Protein AF-A0A7V6UF02-F1 (afdb_monomer_lite)

Foldseek 3Di:
DVCVVAVVVLVVCCVVPNLLLQLAKDFDADWDWDQDPVRDTDTDGDPVGTPDMARPQFGLVLLCVPPPVVLVVVLVVLVVVLVVLVVVLQVLLVVQCDPNRLCVQQADPVSRDGDPVSLVVVLVVLLVQFDDPQLVLLVVLLVCVVVVVVVVNVVSCVVPVVCVVFPQADPVRDGDNVSSVVSNVVNSVVTDRPPVCNVSNVSSVVSVVSVVVSVVSVVVSVVSVVVSVVVSSVVSVVDDSVNSCCSNPVVPPVVVVVVVVVVVVVVVVVVVVVVVVVVCVVVVDDPVNVVVVVVVVVVVVVVVVVVVVDDD

Sequence (312 aa):
NYWNAKLQDDVYAIKAYGYEAGREIEYEYAQKKVKDENGETVSVDDTSKVKSFDGVLIPKEIIEMSYFPEELDTINALTEKSVALGAELDEMREEESGDDGLLKEVLNENGDGIPKANLNKRLKELESKKTSAVMDAMTKLMTLFDEGKTDEMEALISKAPELAEFDIRNKNGTFGKAKLKAALKLAMDSAVVPEIYKEEYDALLAYQAKMIEKEETDKAIKEAQKALDDKVLAKYEELTVEEIKHLLFDMKWMAKLETDIRNEIAQVLNSLSSKVLLIAKRYEHTLGEIEEKVETSRKAVMLALERMGYKW

Secondary structure (DSSP, 8-state):
-HIIIIIHHHHHHHHHH-GGGGG-EEEEEEEEEEE-TTS-EEEEEEEEEEEEEEESSS-HHHHHHHH-HHHHHHHHHHHHHHHHHHHHHHHHHHHH-STT-TTGGG--TTSS---HHHHHHHHHHHHHT-B-HHHHHHHHHHHHHHTT-HHHHHHHHHH-GGGGGS--B-TTSSBPHHHHHHHHHHHHHT-B--HHHHHHHHHHHHHHHHHHHHHHHHHHHHHHHHHHHHHHHHHHHH--HHHHHHIIIIIIIIHHHHHHHHHHHHHHHHHHHHHHHHHHHHHSS-HHHHHHHHHHHHHHHHHHHHHTT---

Structure (mmCIF, N/CA/C/O backbone):
data_AF-A0A7V6UF02-F1
#
_entry.id   AF-A0A7V6UF02-F1
#
loop_
_atom_site.group_PDB
_atom_site.id
_atom_site.type_symbol
_atom_site.label_atom_id
_atom_site.label_alt_id
_atom_site.label_comp_id
_atom_site.label_asym_id
_atom_site.label_entity_id
_atom_site.label_seq_id
_atom_site.pdbx_PDB_ins_code
_atom_site.Cartn_x
_atom_site.Cartn_y
_atom_site.Cartn_z
_atom_site.occupancy
_atom_site.B_iso_or_equiv
_atom_site.auth_seq_id
_atom_site.auth_comp_id
_atom_site.auth_asym_id
_atom_site.auth_atom_id
_atom_site.pdbx_PDB_model_num
ATOM 1 N N . ASN A 1 1 ? 23.826 5.966 -22.256 1.00 82.88 1 ASN A N 1
ATOM 2 C CA . ASN A 1 1 ? 24.442 4.824 -22.966 1.00 82.88 1 ASN A CA 1
ATOM 3 C C . ASN A 1 1 ? 24.116 3.566 -22.171 1.00 82.88 1 ASN A C 1
ATOM 5 O O . ASN A 1 1 ? 24.700 3.381 -21.111 1.00 82.88 1 ASN A O 1
ATOM 9 N N . TYR A 1 2 ? 23.141 2.777 -22.631 1.00 87.50 2 TYR A N 1
ATOM 10 C CA . TYR A 1 2 ? 22.624 1.605 -21.910 1.00 87.50 2 TYR A CA 1
ATOM 11 C C . TYR A 1 2 ? 23.665 0.487 -21.741 1.00 87.50 2 TYR A C 1
ATOM 13 O O . TYR A 1 2 ? 23.681 -0.181 -20.708 1.00 87.50 2 TYR A O 1
ATOM 21 N N . TRP A 1 3 ? 24.593 0.357 -22.701 1.00 87.69 3 TRP A N 1
ATOM 22 C CA . TRP A 1 3 ? 25.694 -0.608 -22.645 1.00 87.69 3 TRP A CA 1
ATOM 23 C C . TRP A 1 3 ? 26.482 -0.504 -21.336 1.00 87.69 3 TRP A C 1
ATOM 25 O O . TRP A 1 3 ? 26.526 -1.460 -20.571 1.00 87.69 3 TRP A O 1
ATOM 35 N N . ASN A 1 4 ? 27.009 0.687 -21.038 1.00 86.50 4 ASN A N 1
ATOM 36 C CA . ASN A 1 4 ? 27.825 0.930 -19.843 1.00 86.50 4 ASN A CA 1
ATOM 37 C C . ASN A 1 4 ? 27.034 0.871 -18.527 1.00 86.50 4 ASN A C 1
ATOM 39 O O . ASN A 1 4 ? 27.642 0.848 -17.466 1.00 86.50 4 ASN A O 1
ATOM 43 N N . ALA A 1 5 ? 25.704 0.973 -18.583 1.00 84.19 5 ALA A N 1
ATOM 44 C CA . ALA A 1 5 ? 24.881 1.111 -17.386 1.00 84.19 5 ALA A CA 1
ATOM 45 C C . ALA A 1 5 ? 24.445 -0.240 -16.806 1.00 84.19 5 ALA A C 1
ATOM 47 O O . ALA A 1 5 ? 24.351 -0.361 -15.590 1.00 84.19 5 ALA A O 1
ATOM 48 N N . LYS A 1 6 ? 24.120 -1.214 -17.667 1.00 83.94 6 LYS A N 1
ATOM 49 C CA . LYS A 1 6 ? 23.590 -2.524 -17.246 1.00 83.94 6 LYS A CA 1
ATOM 50 C C . LYS A 1 6 ? 23.910 -3.658 -18.219 1.00 83.94 6 LYS A C 1
ATOM 52 O O . LYS A 1 6 ? 24.291 -4.738 -17.791 1.00 83.94 6 LYS A O 1
ATOM 57 N N . LEU A 1 7 ? 23.774 -3.423 -19.526 1.00 90.38 7 LEU A N 1
ATOM 58 C CA . LEU A 1 7 ? 23.864 -4.498 -20.523 1.00 90.38 7 LEU A CA 1
ATOM 59 C C . LEU A 1 7 ? 25.254 -5.164 -20.561 1.00 90.38 7 LEU A C 1
ATOM 61 O O . LEU A 1 7 ? 25.347 -6.370 -20.769 1.00 90.38 7 LEU A O 1
ATOM 65 N N . GLN A 1 8 ? 26.330 -4.402 -20.339 1.00 93.12 8 GLN A N 1
ATOM 66 C CA . GLN A 1 8 ? 27.686 -4.952 -20.272 1.00 93.12 8 GLN A CA 1
ATOM 67 C C . GLN A 1 8 ? 27.847 -5.957 -19.119 1.00 93.12 8 GLN A C 1
ATOM 69 O O . GLN A 1 8 ? 28.439 -7.018 -19.324 1.00 93.12 8 GLN A O 1
ATOM 74 N N . ASP A 1 9 ? 27.303 -5.643 -17.942 1.00 90.62 9 ASP A N 1
ATOM 75 C CA . ASP A 1 9 ? 27.384 -6.503 -16.758 1.00 90.62 9 ASP A CA 1
ATOM 76 C C . ASP A 1 9 ? 26.591 -7.794 -16.967 1.00 90.62 9 ASP A C 1
ATOM 78 O O . ASP A 1 9 ? 27.117 -8.881 -16.723 1.00 90.62 9 ASP A O 1
ATOM 82 N N . ASP A 1 10 ? 25.384 -7.693 -17.535 1.00 93.19 10 ASP A N 1
ATOM 83 C CA . ASP A 1 10 ? 24.567 -8.866 -17.854 1.00 93.19 10 ASP A CA 1
ATOM 84 C C . ASP A 1 10 ? 25.303 -9.814 -18.824 1.00 93.19 10 ASP A C 1
ATOM 86 O O . ASP A 1 10 ? 25.350 -11.028 -18.621 1.00 93.19 10 ASP A O 1
ATOM 90 N N . VAL A 1 11 ? 25.931 -9.269 -19.875 1.00 92.62 11 VAL A N 1
ATOM 91 C CA . VAL A 1 11 ? 26.694 -10.061 -20.856 1.00 92.62 11 VAL A CA 1
ATOM 92 C C . VAL A 1 11 ? 27.901 -10.745 -20.209 1.00 92.62 11 VAL A C 1
ATOM 94 O O . VAL A 1 11 ? 28.216 -11.890 -20.550 1.00 92.62 11 VAL A O 1
ATOM 97 N N . TYR A 1 12 ? 28.590 -10.079 -19.279 1.00 93.00 12 TYR A N 1
ATOM 98 C CA . TYR A 1 12 ? 29.699 -10.698 -18.554 1.00 93.00 12 TYR A CA 1
ATOM 99 C C . TYR A 1 12 ? 29.241 -11.794 -17.597 1.00 93.00 12 TYR A C 1
ATOM 101 O O . TYR A 1 12 ? 29.892 -12.839 -17.551 1.00 93.00 12 TYR A O 1
ATOM 109 N N . ALA A 1 13 ? 28.126 -11.598 -16.896 1.00 91.81 13 ALA A N 1
ATOM 110 C CA . ALA A 1 13 ? 27.536 -12.620 -16.042 1.00 91.81 13 ALA A CA 1
ATOM 111 C C . ALA A 1 13 ? 27.144 -13.866 -16.855 1.00 91.81 13 ALA A C 1
ATOM 113 O O . ALA A 1 13 ? 27.558 -14.968 -16.504 1.00 91.81 13 ALA A O 1
ATOM 114 N N . ILE A 1 14 ? 26.495 -13.704 -18.014 1.00 94.06 14 ILE A N 1
ATOM 115 C CA . ILE A 1 14 ? 26.179 -14.833 -18.913 1.00 94.06 14 ILE A CA 1
ATOM 116 C C . ILE A 1 14 ? 27.451 -15.526 -19.410 1.00 94.06 14 ILE A C 1
ATOM 118 O O . ILE A 1 14 ? 27.512 -16.752 -19.488 1.00 94.06 14 ILE A O 1
ATOM 122 N N . LYS A 1 15 ? 28.494 -14.761 -19.754 1.00 94.12 15 LYS A N 1
ATOM 123 C CA . LYS A 1 15 ? 29.772 -15.332 -20.202 1.00 94.12 15 LYS A CA 1
ATOM 124 C C . LYS A 1 15 ? 30.441 -16.171 -19.108 1.00 94.12 15 LYS A C 1
ATOM 126 O O . LYS A 1 15 ? 31.095 -17.160 -19.434 1.00 94.12 15 LYS A O 1
ATOM 131 N N . ALA A 1 16 ? 30.340 -15.748 -17.851 1.00 93.31 16 ALA A N 1
ATOM 132 C CA . ALA A 1 16 ? 30.978 -16.413 -16.721 1.00 93.31 16 ALA A CA 1
ATOM 133 C C . ALA A 1 16 ? 30.173 -17.616 -16.206 1.00 93.31 16 ALA A C 1
ATOM 135 O O . ALA A 1 16 ? 30.765 -18.655 -15.918 1.00 93.31 16 ALA A O 1
ATOM 136 N N . TYR A 1 17 ? 28.849 -17.482 -16.118 1.00 91.19 17 TYR A N 1
ATOM 137 C CA . TYR A 1 17 ? 27.975 -18.402 -15.384 1.00 91.19 17 TYR A CA 1
ATOM 138 C C . TYR A 1 17 ? 26.913 -19.088 -16.256 1.00 91.19 17 TYR A C 1
ATOM 140 O O . TYR A 1 17 ? 26.185 -19.950 -15.772 1.00 91.19 17 TYR A O 1
ATOM 148 N N . GLY A 1 18 ? 26.847 -18.757 -17.547 1.00 94.31 18 GLY A N 1
ATOM 149 C CA . GLY A 1 18 ? 25.823 -19.267 -18.454 1.00 94.31 18 GLY A CA 1
ATOM 150 C C . GLY A 1 18 ? 24.494 -18.526 -18.325 1.00 94.31 18 GLY A C 1
ATOM 151 O O . GLY A 1 18 ? 24.361 -17.547 -17.592 1.00 94.31 18 GLY A O 1
ATOM 152 N N . TYR A 1 19 ? 23.491 -18.991 -19.070 1.00 93.56 19 TYR A N 1
ATOM 153 C CA . TYR A 1 19 ? 22.139 -18.430 -18.981 1.00 93.56 19 TYR A CA 1
ATOM 154 C C . TYR A 1 19 ? 21.443 -18.845 -17.682 1.00 93.56 19 TYR A C 1
ATOM 156 O O . TYR A 1 19 ? 20.516 -18.183 -17.243 1.00 93.56 19 TYR A O 1
ATOM 164 N N . GLU A 1 20 ? 21.902 -19.907 -17.030 1.00 93.19 20 GLU A N 1
ATOM 165 C CA . GLU A 1 20 ? 21.381 -20.415 -15.766 1.00 93.19 20 GLU A CA 1
ATOM 166 C C . GLU A 1 20 ? 21.463 -19.383 -14.630 1.00 93.19 20 GLU A C 1
ATOM 168 O O . GLU A 1 20 ? 20.612 -19.405 -13.742 1.00 93.19 20 GLU A O 1
ATOM 173 N N . ALA A 1 21 ? 22.388 -18.417 -14.715 1.00 92.94 21 ALA A N 1
ATOM 174 C CA . ALA A 1 21 ? 22.450 -17.257 -13.823 1.00 92.94 21 ALA A CA 1
ATOM 175 C C . ALA A 1 21 ? 21.164 -16.403 -13.835 1.00 92.94 21 ALA A C 1
ATOM 177 O O . ALA A 1 21 ? 20.927 -15.616 -12.925 1.00 92.94 21 ALA A O 1
ATOM 178 N N . GLY A 1 22 ? 20.286 -16.579 -14.831 1.00 90.81 22 GLY A N 1
ATOM 179 C CA . GLY A 1 22 ? 18.958 -15.963 -14.872 1.00 90.81 22 GLY A CA 1
ATOM 180 C C . GLY A 1 22 ? 18.023 -16.385 -13.738 1.00 90.81 22 GLY A C 1
ATOM 181 O O . GLY A 1 22 ? 17.013 -15.721 -13.526 1.00 90.81 22 GLY A O 1
ATOM 182 N N . ARG A 1 23 ? 18.354 -17.463 -13.017 1.00 94.00 23 ARG A N 1
ATOM 183 C CA . ARG A 1 23 ? 17.615 -17.941 -11.838 1.00 94.00 23 ARG A CA 1
ATOM 184 C C . ARG A 1 23 ? 18.145 -17.378 -10.524 1.00 94.00 23 ARG A C 1
ATOM 186 O O . ARG A 1 23 ? 17.537 -17.604 -9.484 1.00 94.00 23 ARG A O 1
ATOM 193 N N . GLU A 1 24 ? 19.307 -16.730 -10.547 1.00 92.56 24 GLU A N 1
ATOM 194 C CA . GLU A 1 24 ? 19.927 -16.214 -9.333 1.00 92.56 24 GLU A CA 1
ATOM 195 C C . GLU A 1 24 ? 19.192 -14.964 -8.851 1.00 92.56 24 GLU A C 1
ATOM 197 O O . GLU A 1 24 ? 18.820 -14.089 -9.638 1.00 92.56 24 GLU A O 1
ATOM 202 N N . ILE A 1 25 ? 18.994 -14.895 -7.537 1.00 92.88 25 ILE A N 1
ATOM 203 C CA . ILE A 1 25 ? 18.265 -13.830 -6.856 1.00 92.88 25 ILE A CA 1
ATOM 204 C C . ILE A 1 25 ? 19.175 -13.226 -5.794 1.00 92.88 25 ILE A C 1
ATOM 206 O O . ILE A 1 25 ? 19.823 -13.943 -5.027 1.00 92.88 25 ILE A O 1
ATOM 210 N N . GLU A 1 26 ? 19.187 -11.903 -5.729 1.00 90.00 26 GLU A N 1
ATOM 211 C CA . GLU A 1 26 ? 19.814 -11.127 -4.671 1.00 90.00 26 GLU A CA 1
ATOM 212 C C . GLU A 1 26 ? 18.758 -10.663 -3.669 1.00 90.00 26 GLU A C 1
ATOM 214 O O . GLU A 1 26 ? 17.694 -10.170 -4.036 1.00 90.00 26 GLU A O 1
ATOM 219 N N . TYR A 1 27 ? 19.064 -10.813 -2.382 1.00 88.12 27 TYR A N 1
ATOM 220 C CA . TYR A 1 27 ? 18.206 -10.359 -1.292 1.00 88.12 27 TYR A CA 1
ATOM 221 C C . TYR A 1 27 ? 18.753 -9.063 -0.696 1.00 88.12 27 TYR A C 1
ATOM 223 O O . TYR A 1 27 ? 19.922 -8.985 -0.317 1.00 88.12 27 TYR A O 1
ATOM 231 N N . GLU A 1 28 ? 17.885 -8.071 -0.537 1.00 84.31 28 GLU A N 1
ATOM 232 C CA . GLU A 1 28 ? 18.144 -6.873 0.251 1.00 84.31 28 GLU A CA 1
ATOM 233 C C . GLU A 1 28 ? 17.625 -7.105 1.674 1.00 84.31 28 GLU A C 1
ATOM 235 O O . GLU A 1 28 ? 16.448 -7.405 1.885 1.00 84.31 28 GLU A O 1
ATOM 240 N N . TYR A 1 29 ? 18.497 -6.962 2.671 1.00 85.19 29 TYR A N 1
ATOM 241 C CA . TYR A 1 29 ? 18.158 -7.169 4.079 1.00 85.19 29 TYR A CA 1
ATOM 242 C C . TYR A 1 29 ? 17.962 -5.841 4.814 1.00 85.19 29 TYR A C 1
ATOM 244 O O . TYR A 1 29 ? 18.542 -4.811 4.472 1.00 85.19 29 TYR A O 1
ATOM 252 N N . ALA A 1 30 ? 17.140 -5.852 5.863 1.00 82.19 30 ALA A N 1
ATOM 253 C CA . ALA A 1 30 ? 16.987 -4.695 6.735 1.00 82.19 30 ALA A CA 1
ATOM 254 C C . ALA A 1 30 ? 18.269 -4.455 7.547 1.00 82.19 30 ALA A C 1
ATOM 256 O O . ALA A 1 30 ? 18.879 -5.395 8.045 1.00 82.19 30 ALA A O 1
ATOM 257 N N . GLN A 1 31 ? 18.649 -3.197 7.759 1.00 83.00 31 GLN A N 1
ATOM 258 C CA . GLN A 1 31 ? 19.818 -2.863 8.574 1.00 83.00 31 GLN A CA 1
ATOM 2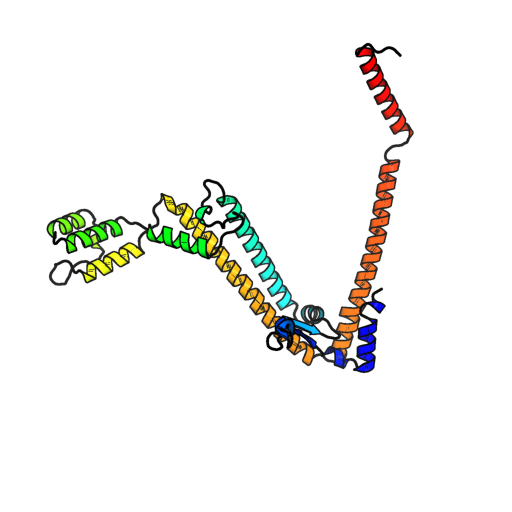59 C C . GLN A 1 31 ? 19.459 -2.772 10.063 1.00 83.00 31 GLN A C 1
ATOM 261 O O . GLN A 1 31 ? 18.466 -2.146 10.443 1.00 83.00 31 GLN A O 1
ATOM 266 N N . LYS A 1 32 ? 20.305 -3.339 10.928 1.00 82.00 32 LYS A N 1
ATOM 267 C CA . LYS A 1 32 ? 20.253 -3.173 12.387 1.00 82.00 32 LYS A CA 1
ATOM 268 C C . LYS A 1 32 ? 21.471 -2.414 12.894 1.00 82.00 32 LYS A C 1
ATOM 270 O O . LYS A 1 32 ? 22.590 -2.598 12.429 1.00 82.00 32 LYS A O 1
ATOM 275 N N . LYS A 1 33 ? 21.249 -1.568 13.897 1.00 82.56 33 LYS A N 1
ATOM 276 C CA . LYS A 1 33 ? 22.314 -0.821 14.569 1.00 82.56 33 LYS A CA 1
ATOM 277 C C . LYS A 1 33 ? 22.949 -1.691 15.649 1.00 82.56 33 LYS A C 1
ATOM 279 O O . LYS A 1 33 ? 22.266 -2.104 16.584 1.00 82.56 33 LYS A O 1
ATOM 284 N N . VAL A 1 34 ? 24.247 -1.941 15.528 1.00 79.50 34 VAL A N 1
ATOM 285 C CA . VAL A 1 34 ? 25.060 -2.694 16.488 1.00 79.50 34 VAL A CA 1
ATOM 286 C C . VAL A 1 34 ? 26.224 -1.808 16.917 1.00 79.50 34 VAL A C 1
ATOM 288 O O . VAL A 1 34 ? 26.742 -1.035 16.118 1.00 79.50 34 VAL A O 1
ATOM 291 N N . LYS A 1 35 ? 26.617 -1.870 18.190 1.00 77.81 35 LYS A N 1
ATOM 292 C CA . LYS A 1 35 ? 27.834 -1.189 18.638 1.00 77.81 35 LYS A CA 1
ATOM 293 C C . LYS A 1 35 ? 29.046 -2.045 18.300 1.00 77.81 35 LYS A C 1
ATOM 295 O O . LYS A 1 35 ? 29.038 -3.234 18.615 1.00 77.81 35 LYS A O 1
ATOM 300 N N . ASP A 1 36 ? 30.041 -1.449 17.660 1.00 74.00 36 ASP A N 1
ATOM 301 C CA . ASP A 1 36 ? 31.320 -2.100 17.406 1.00 74.00 36 ASP A CA 1
ATOM 302 C C . ASP A 1 36 ? 32.172 -2.190 18.685 1.00 74.00 36 ASP A C 1
ATOM 304 O O . ASP A 1 36 ? 31.785 -1.727 19.765 1.00 74.00 36 ASP A O 1
ATOM 308 N N . GLU A 1 37 ? 33.352 -2.795 18.559 1.00 70.88 37 GLU A N 1
ATOM 309 C CA . GLU A 1 37 ? 34.315 -2.959 19.654 1.00 70.88 37 GLU A CA 1
ATOM 310 C C . GLU A 1 37 ? 34.838 -1.620 20.216 1.00 70.88 37 GLU A C 1
ATOM 312 O O . GLU A 1 37 ? 35.329 -1.583 21.344 1.00 70.88 37 GLU A O 1
ATOM 317 N N . ASN A 1 38 ? 34.671 -0.511 19.485 1.00 73.06 38 ASN A N 1
ATOM 318 C CA . ASN A 1 38 ? 35.038 0.844 19.899 1.00 73.06 38 ASN A CA 1
ATOM 319 C C . ASN A 1 38 ? 33.852 1.639 20.483 1.00 73.06 38 ASN A C 1
ATOM 321 O O . ASN A 1 38 ? 34.013 2.790 20.892 1.00 73.06 38 ASN A O 1
ATOM 325 N N . GLY A 1 39 ? 32.662 1.034 20.569 1.00 69.56 39 GLY A N 1
ATOM 326 C CA . GLY A 1 39 ? 31.445 1.674 21.066 1.00 69.56 39 GLY A CA 1
ATOM 327 C C . GLY A 1 39 ? 30.737 2.572 20.044 1.00 69.56 39 GLY A C 1
ATOM 328 O O . GLY A 1 39 ? 29.744 3.218 20.405 1.00 69.56 39 GLY A O 1
ATOM 329 N N . GLU A 1 40 ? 31.193 2.594 18.789 1.00 71.44 40 GLU A N 1
ATOM 330 C CA . GLU A 1 40 ? 30.550 3.303 17.686 1.00 71.44 40 GLU A CA 1
ATOM 331 C C . GLU A 1 40 ? 29.366 2.500 17.146 1.00 71.44 40 GLU A C 1
ATOM 333 O O . GLU A 1 40 ? 29.372 1.273 17.093 1.00 71.44 40 GLU A O 1
ATOM 338 N N . THR A 1 41 ? 28.292 3.195 16.771 1.00 74.94 41 THR A N 1
ATOM 339 C CA . THR A 1 41 ? 27.089 2.534 16.251 1.00 74.94 41 THR A CA 1
ATOM 340 C C . THR A 1 41 ? 27.253 2.281 14.758 1.00 74.94 41 THR A C 1
ATOM 342 O O . THR A 1 41 ? 27.136 3.208 13.960 1.00 74.94 41 THR A O 1
ATOM 345 N N . VAL A 1 42 ? 27.474 1.024 14.387 1.00 75.81 42 VAL A N 1
ATOM 346 C CA . VAL A 1 42 ? 27.599 0.565 13.002 1.00 75.81 42 VAL A CA 1
ATOM 347 C C . VAL A 1 42 ? 26.288 -0.092 12.563 1.00 75.81 42 VAL A C 1
ATOM 349 O O . VAL A 1 42 ? 25.618 -0.772 13.341 1.00 75.81 42 VAL A O 1
ATOM 352 N N . SER A 1 43 ? 25.885 0.143 11.314 1.00 74.69 43 SER A N 1
ATOM 353 C CA . SER A 1 43 ? 24.714 -0.513 10.721 1.00 74.69 43 SER A CA 1
ATOM 354 C C . SER A 1 43 ? 25.165 -1.796 10.030 1.00 74.69 43 SER A C 1
ATOM 356 O O . SER A 1 43 ? 26.032 -1.749 9.164 1.00 74.69 43 SER A O 1
ATOM 358 N N . VAL A 1 44 ? 24.608 -2.931 10.443 1.00 79.94 44 VAL A N 1
ATOM 359 C CA . VAL A 1 44 ? 24.914 -4.265 9.912 1.00 79.94 44 VAL A CA 1
ATOM 360 C C . VAL A 1 44 ? 23.620 -4.890 9.410 1.00 79.94 44 VAL A C 1
ATOM 362 O O . VAL A 1 44 ? 22.570 -4.682 10.017 1.00 79.94 44 VAL A O 1
ATOM 365 N N . ASP A 1 45 ? 23.681 -5.666 8.335 1.00 79.50 45 ASP A N 1
ATOM 366 C CA . ASP A 1 45 ? 22.506 -6.341 7.791 1.00 79.50 45 ASP A CA 1
ATOM 367 C C . ASP A 1 45 ? 21.930 -7.358 8.788 1.00 79.50 45 ASP A C 1
ATOM 369 O O . ASP A 1 45 ? 22.629 -8.152 9.428 1.00 79.50 45 ASP A O 1
ATOM 373 N N . ASP A 1 46 ? 20.614 -7.312 8.951 1.00 77.81 46 ASP A N 1
ATOM 374 C CA . ASP A 1 46 ? 19.844 -8.271 9.716 1.00 77.81 46 ASP A CA 1
ATOM 375 C C . ASP A 1 46 ? 19.343 -9.362 8.774 1.00 77.81 46 ASP A C 1
ATOM 377 O O . ASP A 1 46 ? 18.250 -9.280 8.217 1.00 77.81 46 ASP A O 1
ATOM 381 N N . THR A 1 47 ? 20.141 -10.420 8.627 1.00 74.88 47 THR A N 1
ATOM 382 C CA . THR A 1 47 ? 19.824 -11.579 7.774 1.00 74.88 47 THR A CA 1
ATOM 383 C C . THR A 1 47 ? 18.526 -12.301 8.162 1.00 74.88 47 THR A C 1
ATOM 385 O O . THR A 1 47 ? 18.037 -13.136 7.409 1.00 74.88 47 THR A O 1
ATOM 388 N N . SER A 1 48 ? 17.934 -11.971 9.317 1.00 72.44 48 SER A N 1
ATOM 389 C CA . SER A 1 48 ? 16.616 -12.460 9.736 1.00 72.44 48 SER A CA 1
ATOM 390 C C . SER A 1 48 ? 15.435 -11.712 9.100 1.00 72.44 48 SER A C 1
ATOM 392 O O . SER A 1 48 ? 14.297 -12.169 9.206 1.00 72.44 48 SER A O 1
ATOM 394 N N . LYS A 1 49 ? 15.681 -10.564 8.453 1.00 74.62 49 LYS A N 1
ATOM 395 C CA . LYS A 1 49 ? 14.654 -9.687 7.880 1.00 74.62 49 LYS A CA 1
ATOM 396 C C . LYS A 1 49 ? 15.004 -9.316 6.446 1.00 74.62 49 LYS A C 1
ATOM 398 O O . LYS A 1 49 ? 15.650 -8.299 6.196 1.00 74.62 49 LYS A O 1
ATOM 403 N N . VAL A 1 50 ? 14.530 -10.134 5.513 1.00 81.56 50 VAL A N 1
ATOM 404 C CA . VAL A 1 50 ? 14.507 -9.785 4.090 1.00 81.56 50 VAL A CA 1
ATOM 405 C C . VAL A 1 50 ? 13.561 -8.598 3.900 1.00 81.56 50 VAL A C 1
ATOM 407 O O . VAL A 1 50 ? 12.424 -8.623 4.372 1.00 81.56 50 VAL A O 1
ATOM 410 N N . LYS A 1 51 ? 14.056 -7.544 3.256 1.00 83.81 51 LYS A N 1
ATOM 411 C CA . LYS A 1 51 ? 13.314 -6.327 2.916 1.00 83.81 51 LYS A CA 1
ATOM 412 C C . LYS A 1 51 ? 12.748 -6.408 1.498 1.00 83.81 51 LYS A C 1
ATOM 414 O O . LYS A 1 51 ? 11.606 -6.018 1.283 1.00 83.81 51 LYS A O 1
ATOM 419 N N . SER A 1 52 ? 13.546 -6.916 0.568 1.00 86.69 52 SER A N 1
ATOM 420 C CA . SER A 1 52 ? 13.215 -7.065 -0.850 1.00 86.69 52 SER A CA 1
ATOM 421 C C . SER A 1 52 ? 14.135 -8.114 -1.467 1.00 86.69 52 SER A C 1
ATOM 423 O O . SER A 1 52 ? 15.147 -8.492 -0.877 1.00 86.69 52 SER A O 1
ATOM 425 N N . PHE A 1 53 ? 13.787 -8.588 -2.654 1.00 92.81 53 PHE A N 1
ATOM 426 C CA . PHE A 1 53 ? 14.677 -9.377 -3.492 1.00 92.81 53 PHE A CA 1
ATOM 427 C C . PHE A 1 53 ? 14.566 -8.885 -4.932 1.00 92.81 53 PHE A C 1
ATOM 429 O O . PHE A 1 53 ? 13.553 -8.288 -5.297 1.00 92.81 53 PHE A O 1
ATOM 436 N N . ASP A 1 54 ? 15.598 -9.127 -5.727 1.00 93.75 54 ASP A N 1
ATOM 437 C CA . ASP A 1 54 ? 15.579 -8.879 -7.164 1.00 93.75 54 ASP A CA 1
ATOM 438 C C . ASP A 1 54 ? 16.429 -9.929 -7.887 1.00 93.75 54 ASP A C 1
ATOM 440 O O . ASP A 1 54 ? 17.371 -10.483 -7.317 1.00 93.75 54 ASP A O 1
ATOM 444 N N . GLY A 1 55 ? 16.091 -10.246 -9.133 1.00 91.81 55 GLY A N 1
ATOM 445 C CA . GLY A 1 55 ? 16.870 -11.204 -9.912 1.00 91.81 55 GLY A CA 1
ATOM 446 C C . GLY A 1 55 ? 18.174 -10.588 -10.420 1.00 91.81 55 GLY A C 1
ATOM 447 O O . GLY A 1 55 ? 18.187 -9.472 -10.940 1.00 91.81 55 GLY A O 1
ATOM 448 N N . VAL A 1 56 ? 19.275 -11.342 -10.340 1.00 90.69 56 VAL A N 1
ATOM 449 C CA . VAL A 1 56 ? 20.623 -10.888 -10.739 1.00 90.69 56 VAL A CA 1
ATOM 450 C C . VAL A 1 56 ? 20.644 -10.423 -12.198 1.00 90.69 56 VAL A C 1
ATOM 452 O O . VAL A 1 56 ? 21.186 -9.366 -12.527 1.00 90.69 56 VAL A O 1
ATOM 455 N N . LEU A 1 57 ? 20.031 -11.211 -13.088 1.00 92.88 57 LEU A N 1
ATOM 456 C CA . LEU A 1 57 ? 19.958 -10.917 -14.521 1.00 92.88 57 LEU A CA 1
ATOM 457 C C . LEU A 1 57 ? 18.579 -10.462 -14.984 1.00 92.88 57 LEU A C 1
ATOM 459 O O . LEU A 1 57 ? 18.492 -9.612 -15.868 1.00 92.88 57 LEU A O 1
ATOM 463 N N . ILE A 1 58 ? 17.502 -11.021 -14.444 1.00 94.56 58 ILE A N 1
ATOM 464 C CA . ILE A 1 58 ? 16.138 -10.682 -14.854 1.00 94.56 58 ILE A CA 1
ATOM 465 C C . ILE A 1 58 ? 15.473 -10.003 -13.664 1.00 94.56 58 ILE A C 1
ATOM 467 O O . ILE A 1 58 ? 15.274 -10.694 -12.674 1.00 94.56 58 ILE A O 1
ATOM 471 N N . PRO A 1 59 ? 15.131 -8.706 -13.736 1.00 95.06 59 PRO A N 1
ATOM 472 C CA . PRO A 1 59 ? 14.421 -8.021 -12.662 1.00 95.06 59 PRO A CA 1
ATOM 473 C C . PRO A 1 59 ? 13.079 -8.671 -12.337 1.00 95.06 59 PRO A C 1
ATOM 475 O O . PRO A 1 59 ? 12.403 -9.176 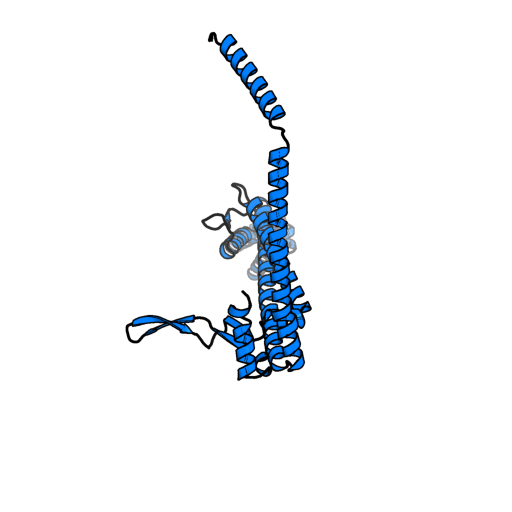-13.246 1.00 95.06 59 PRO A O 1
ATOM 478 N N . LYS A 1 60 ? 12.669 -8.623 -11.070 1.00 94.94 60 LYS A N 1
ATOM 479 C CA . LYS A 1 60 ? 11.423 -9.261 -10.625 1.00 94.94 60 LYS A CA 1
ATOM 480 C C . LYS A 1 60 ? 10.195 -8.690 -11.317 1.00 94.94 60 LYS A C 1
ATOM 482 O O . LYS A 1 60 ? 9.293 -9.446 -11.660 1.00 94.94 60 LYS A O 1
ATOM 487 N N . GLU A 1 61 ? 10.212 -7.401 -11.648 1.00 94.44 61 GLU A N 1
ATOM 488 C CA . GLU A 1 61 ? 9.110 -6.729 -12.332 1.00 94.44 61 GLU A CA 1
ATOM 489 C C . GLU A 1 61 ? 8.863 -7.347 -13.715 1.00 94.44 61 GLU A C 1
ATOM 491 O O . GLU A 1 61 ? 7.724 -7.447 -14.164 1.00 94.44 61 GLU A O 1
ATOM 496 N N . ILE A 1 62 ? 9.915 -7.832 -14.390 1.00 95.81 62 ILE A N 1
ATOM 497 C CA . ILE A 1 62 ? 9.770 -8.514 -15.683 1.00 95.81 62 ILE A CA 1
ATOM 498 C C . ILE A 1 62 ? 9.086 -9.871 -15.502 1.00 95.81 62 ILE A C 1
ATOM 500 O O . ILE A 1 62 ? 8.260 -10.249 -16.336 1.00 95.81 62 ILE A O 1
ATOM 504 N N . ILE A 1 63 ? 9.399 -10.602 -14.428 1.00 96.19 63 ILE A N 1
ATOM 505 C CA . ILE A 1 63 ? 8.735 -11.873 -14.110 1.00 96.19 63 ILE A CA 1
ATOM 506 C C . ILE A 1 63 ? 7.268 -11.633 -13.753 1.00 96.19 63 ILE A C 1
ATOM 508 O O . ILE A 1 63 ? 6.397 -12.294 -14.317 1.00 96.19 63 ILE A O 1
ATOM 512 N N . GLU A 1 64 ? 6.999 -10.666 -12.875 1.00 96.00 64 GLU A N 1
ATOM 513 C CA . GLU A 1 64 ? 5.650 -10.263 -12.472 1.00 96.00 64 GLU A CA 1
ATOM 514 C C . GLU A 1 64 ? 4.797 -9.912 -13.702 1.00 96.00 64 GLU A C 1
ATOM 516 O O . GLU A 1 64 ? 3.741 -10.504 -13.911 1.00 96.00 64 GLU A O 1
ATOM 521 N N . MET A 1 65 ? 5.294 -9.038 -14.583 1.00 95.44 65 MET A N 1
ATOM 522 C CA . MET A 1 65 ? 4.573 -8.619 -15.791 1.00 95.44 65 MET A CA 1
ATOM 523 C C . MET A 1 65 ? 4.362 -9.748 -16.806 1.00 95.44 65 MET A C 1
ATOM 525 O O . MET A 1 65 ? 3.363 -9.747 -17.523 1.00 95.44 65 MET A O 1
ATOM 529 N N . SER A 1 66 ? 5.307 -10.686 -16.910 1.00 95.00 66 SER A N 1
ATOM 530 C CA . SER A 1 66 ? 5.255 -11.737 -17.934 1.00 95.00 66 SER A CA 1
ATOM 531 C C . SER A 1 66 ? 4.400 -12.933 -17.517 1.00 95.00 66 SER A C 1
ATOM 533 O O . SER A 1 66 ? 3.771 -13.553 -18.373 1.00 95.00 66 SER A O 1
ATOM 535 N N . TYR A 1 67 ? 4.391 -13.279 -16.227 1.00 96.50 67 TYR A N 1
ATOM 536 C CA . TYR A 1 67 ? 3.776 -14.518 -15.735 1.00 96.50 67 TYR A CA 1
ATOM 537 C C . TYR A 1 67 ? 2.629 -14.307 -14.751 1.00 96.50 67 TYR A C 1
ATOM 539 O O . TYR A 1 67 ? 1.809 -15.210 -14.611 1.00 96.50 67 TYR A O 1
ATOM 547 N N . PHE A 1 68 ? 2.551 -13.145 -14.100 1.00 97.50 68 PHE A N 1
ATOM 548 C CA . PHE A 1 68 ? 1.554 -12.853 -13.067 1.00 97.50 68 PHE A CA 1
ATOM 549 C C . PHE A 1 68 ? 0.804 -11.526 -13.311 1.00 97.50 68 PHE A C 1
ATOM 551 O O . PHE A 1 68 ? 0.667 -10.712 -12.389 1.00 97.50 68 PHE A O 1
ATOM 558 N N . PRO A 1 69 ? 0.318 -11.259 -14.545 1.00 96.94 69 PRO A N 1
ATOM 559 C CA . PRO A 1 69 ? -0.379 -10.010 -14.839 1.00 96.94 69 PRO A CA 1
ATOM 560 C C . PRO A 1 69 ? -1.702 -9.888 -14.070 1.00 96.94 69 PRO A C 1
ATOM 562 O O . PRO A 1 69 ? -2.055 -8.794 -13.650 1.00 96.94 69 PRO A O 1
ATOM 565 N N . GLU A 1 70 ? -2.409 -10.996 -13.823 1.00 97.31 70 GLU A N 1
ATOM 566 C CA . GLU A 1 70 ? -3.680 -10.982 -13.084 1.00 97.31 70 GLU A CA 1
ATOM 567 C C . GLU A 1 70 ? -3.478 -10.587 -11.612 1.00 97.31 70 GLU A C 1
ATOM 569 O O . GLU A 1 70 ? -4.275 -9.844 -11.032 1.00 97.31 70 GLU A O 1
ATOM 574 N N . GLU A 1 71 ? -2.393 -11.052 -10.992 1.00 97.06 71 GLU A N 1
ATOM 575 C CA . GLU A 1 71 ? -2.013 -10.668 -9.636 1.00 97.06 71 GLU A CA 1
ATOM 576 C C . GLU A 1 71 ? -1.600 -9.196 -9.560 1.00 97.06 71 GLU A C 1
ATOM 578 O O . GLU A 1 71 ? -2.014 -8.504 -8.627 1.00 97.06 71 GLU A O 1
ATOM 583 N N . LEU A 1 72 ? -0.843 -8.701 -10.547 1.00 95.88 72 LEU A N 1
ATOM 584 C CA . LEU A 1 72 ? -0.513 -7.278 -10.655 1.00 95.88 72 LEU A CA 1
ATOM 585 C C . LEU A 1 72 ? -1.771 -6.421 -10.816 1.00 95.88 72 LEU A C 1
ATOM 587 O O . LEU A 1 72 ? -1.923 -5.433 -10.101 1.00 95.88 72 LEU A O 1
ATOM 591 N N . ASP A 1 73 ? -2.697 -6.814 -11.689 1.00 96.69 73 ASP A N 1
ATOM 592 C CA . ASP A 1 73 ? -3.970 -6.115 -11.886 1.00 96.69 73 ASP A CA 1
ATOM 593 C C . ASP A 1 73 ? -4.802 -6.097 -10.599 1.00 96.69 73 ASP A C 1
ATOM 595 O O . ASP A 1 73 ? -5.382 -5.072 -10.239 1.00 96.69 73 ASP A O 1
ATOM 599 N N . THR A 1 74 ? -4.803 -7.201 -9.848 1.00 97.62 74 THR A N 1
ATOM 600 C CA . THR A 1 74 ? -5.472 -7.284 -8.542 1.00 97.62 74 THR A CA 1
ATOM 601 C C . THR A 1 74 ? -4.846 -6.317 -7.531 1.00 97.62 74 THR A C 1
ATOM 603 O O . THR A 1 74 ? -5.567 -5.586 -6.848 1.00 97.62 74 THR A O 1
ATOM 606 N N . ILE A 1 75 ? -3.513 -6.280 -7.434 1.00 97.62 75 ILE A N 1
ATOM 607 C CA . ILE A 1 75 ? -2.791 -5.359 -6.542 1.00 97.62 75 ILE A CA 1
ATOM 608 C C . ILE A 1 75 ? -3.039 -3.906 -6.956 1.00 97.62 75 ILE A C 1
ATOM 610 O O . ILE A 1 75 ? -3.286 -3.062 -6.092 1.00 97.62 75 ILE A O 1
ATOM 614 N N . ASN A 1 76 ? -3.030 -3.612 -8.257 1.00 97.38 76 ASN A N 1
ATOM 615 C CA . ASN A 1 76 ? -3.309 -2.282 -8.791 1.00 97.38 76 ASN A CA 1
ATOM 616 C C . ASN A 1 76 ? -4.735 -1.842 -8.449 1.00 97.38 76 ASN A C 1
ATOM 618 O O . ASN A 1 76 ? -4.907 -0.761 -7.895 1.00 97.38 76 ASN A O 1
ATOM 622 N N . ALA A 1 77 ? -5.740 -2.697 -8.655 1.00 97.94 77 ALA A N 1
ATOM 623 C CA . ALA A 1 77 ? -7.128 -2.394 -8.306 1.00 97.94 77 ALA A CA 1
ATOM 624 C C . ALA A 1 77 ? -7.313 -2.138 -6.799 1.00 97.94 77 ALA A C 1
ATOM 626 O O . ALA A 1 77 ? -8.015 -1.207 -6.399 1.00 97.94 77 ALA A O 1
ATOM 627 N N . LEU A 1 78 ? -6.661 -2.930 -5.940 1.00 98.31 78 LEU A N 1
ATOM 628 C CA . LEU A 1 78 ? -6.672 -2.691 -4.493 1.00 98.31 78 LEU A CA 1
ATOM 629 C C . LEU A 1 78 ? -5.955 -1.386 -4.123 1.00 98.31 78 LEU A C 1
ATOM 631 O O . LEU A 1 78 ? -6.415 -0.662 -3.240 1.00 98.31 78 LEU A O 1
ATOM 635 N N . THR A 1 79 ? -4.855 -1.065 -4.804 1.00 97.94 79 THR A N 1
ATOM 636 C CA . THR A 1 79 ? -4.097 0.176 -4.595 1.00 97.94 79 THR A CA 1
ATOM 637 C C . THR A 1 79 ? -4.919 1.394 -5.003 1.00 97.94 79 THR A C 1
ATOM 639 O O . THR A 1 79 ? -5.030 2.337 -4.223 1.00 97.94 79 THR A O 1
ATOM 642 N N . GLU A 1 80 ? -5.566 1.355 -6.167 1.00 98.19 80 GLU A N 1
ATOM 643 C CA . GLU A 1 80 ? -6.507 2.382 -6.618 1.00 98.19 80 GLU A CA 1
ATOM 644 C C . GLU A 1 80 ? -7.652 2.561 -5.619 1.00 98.19 80 GLU A C 1
ATOM 646 O O . GLU A 1 80 ? -7.973 3.690 -5.247 1.00 98.19 80 GLU A O 1
ATOM 651 N N . LYS A 1 81 ? -8.211 1.458 -5.103 1.00 98.00 81 LYS A N 1
ATOM 652 C CA . LYS A 1 81 ? -9.236 1.501 -4.055 1.00 98.00 81 LYS A CA 1
ATOM 653 C C . LYS A 1 81 ? -8.720 2.157 -2.769 1.00 98.00 81 LYS A C 1
ATOM 655 O O . LYS A 1 81 ? -9.424 2.978 -2.190 1.00 98.00 81 LYS A O 1
ATOM 660 N N . SER A 1 82 ? -7.510 1.827 -2.314 1.00 97.81 82 SER A N 1
ATOM 661 C CA . SER A 1 82 ? -6.920 2.441 -1.113 1.00 97.81 82 SER A CA 1
ATOM 662 C C . SER A 1 82 ? -6.678 3.943 -1.294 1.00 97.81 82 SER A C 1
ATOM 664 O O . SER A 1 82 ? -6.948 4.728 -0.381 1.00 97.81 82 SER A O 1
ATOM 666 N N . VAL A 1 83 ? -6.224 4.357 -2.482 1.00 98.25 83 VAL A N 1
ATOM 667 C CA . VAL A 1 83 ? -6.052 5.773 -2.837 1.00 98.25 83 VAL A CA 1
ATOM 668 C C . VAL A 1 83 ? -7.399 6.496 -2.866 1.00 98.25 83 VAL A C 1
ATOM 670 O O . VAL A 1 83 ? -7.506 7.572 -2.282 1.00 98.25 83 VAL A O 1
ATOM 673 N N . ALA A 1 84 ? -8.431 5.900 -3.468 1.00 97.81 84 ALA A N 1
ATOM 674 C CA . ALA A 1 84 ? -9.780 6.465 -3.489 1.00 97.81 84 ALA A CA 1
ATOM 675 C C . ALA A 1 84 ? -10.361 6.617 -2.074 1.00 97.81 84 ALA A C 1
ATOM 677 O O . ALA A 1 84 ? -10.813 7.699 -1.717 1.00 97.81 84 ALA A O 1
ATOM 678 N N . LEU A 1 85 ? -10.262 5.583 -1.229 1.00 97.81 85 LEU A N 1
ATOM 679 C CA . LEU A 1 85 ? -10.685 5.654 0.175 1.00 97.81 85 LEU A CA 1
ATOM 680 C C . LEU A 1 85 ? -9.908 6.718 0.962 1.00 97.81 85 LEU A C 1
ATOM 682 O O . LEU A 1 85 ? -10.475 7.376 1.828 1.00 97.81 85 LEU A O 1
ATOM 686 N N . GLY A 1 86 ? -8.614 6.889 0.676 1.00 96.31 86 GLY A N 1
ATOM 687 C CA . GLY A 1 86 ? -7.803 7.963 1.250 1.00 96.31 86 GLY A CA 1
ATOM 688 C C . GLY A 1 86 ? -8.319 9.348 0.861 1.00 96.31 86 GLY A C 1
ATOM 689 O O . GLY A 1 86 ? -8.520 10.179 1.738 1.00 96.31 86 GLY A O 1
ATOM 690 N N . ALA A 1 87 ? -8.602 9.559 -0.426 1.00 96.75 87 ALA A N 1
ATOM 691 C CA . ALA A 1 87 ? -9.157 10.813 -0.926 1.00 96.75 87 ALA A CA 1
ATOM 692 C C . ALA A 1 87 ? -10.544 11.114 -0.331 1.00 96.75 87 ALA A C 1
ATOM 694 O O . ALA A 1 87 ? -10.786 12.236 0.094 1.00 96.75 87 ALA A O 1
ATOM 695 N N . GLU A 1 88 ? -11.421 10.112 -0.225 1.00 96.56 88 GLU A N 1
ATOM 696 C CA . GLU A 1 88 ? -12.734 10.263 0.420 1.00 96.56 88 GLU A CA 1
ATOM 697 C C . GLU A 1 88 ? -12.609 10.609 1.914 1.00 96.56 88 GLU A C 1
ATOM 699 O O . GLU A 1 88 ? -13.366 11.425 2.432 1.00 96.56 88 GLU A O 1
ATOM 704 N N . LEU A 1 89 ? -11.650 10.008 2.629 1.00 95.44 89 LEU A N 1
ATOM 705 C CA . LEU A 1 89 ? -11.373 10.354 4.028 1.00 95.44 89 LEU A CA 1
ATOM 706 C C . LEU A 1 89 ? -10.828 11.781 4.167 1.00 95.44 89 LEU A C 1
ATOM 708 O O . LEU A 1 89 ? -11.167 12.466 5.133 1.00 95.44 89 LEU A O 1
ATOM 712 N N . ASP A 1 90 ? -9.983 12.223 3.236 1.00 94.69 90 ASP A N 1
ATOM 713 C CA . ASP A 1 90 ? -9.470 13.592 3.204 1.00 94.69 90 ASP A CA 1
ATOM 714 C C . ASP A 1 90 ? -10.591 14.604 2.915 1.00 94.69 90 ASP A C 1
ATOM 716 O O . ASP A 1 90 ? -10.671 15.614 3.612 1.00 94.69 90 ASP A O 1
ATOM 720 N N . GLU A 1 91 ? -11.494 14.303 1.976 1.00 94.69 91 GLU A N 1
ATOM 721 C CA . GLU A 1 91 ? -12.679 15.113 1.654 1.00 94.69 91 GLU A CA 1
ATOM 722 C C . GLU A 1 91 ? -13.607 15.242 2.869 1.00 94.69 91 GLU A C 1
ATOM 724 O O . GLU A 1 91 ? -13.878 16.354 3.320 1.00 94.69 91 GLU A O 1
ATOM 729 N N . MET A 1 92 ? -13.994 14.118 3.488 1.00 93.44 92 MET A N 1
ATOM 730 C CA . MET A 1 92 ? -14.812 14.123 4.709 1.00 93.44 92 MET A CA 1
ATOM 731 C C . MET A 1 92 ? -14.161 14.921 5.840 1.00 93.44 92 MET A C 1
ATOM 733 O O . MET A 1 92 ? -14.845 15.610 6.594 1.00 93.44 92 MET A O 1
ATOM 737 N N . ARG A 1 93 ? -12.832 14.820 5.990 1.00 93.25 93 ARG A N 1
ATOM 738 C CA . ARG A 1 93 ? -12.101 15.622 6.973 1.00 93.25 93 ARG A CA 1
ATOM 739 C C . ARG A 1 93 ? -12.231 17.101 6.628 1.00 93.25 93 ARG A C 1
ATOM 741 O O . ARG A 1 93 ? -12.579 17.875 7.509 1.00 93.25 93 ARG A O 1
ATOM 748 N N . GLU A 1 94 ? -11.919 17.507 5.404 1.00 91.62 94 GLU A N 1
ATOM 749 C CA . GLU A 1 94 ? -11.904 18.918 5.004 1.00 91.62 94 GLU A CA 1
ATOM 750 C C . GLU A 1 94 ? -13.275 19.591 5.133 1.00 91.62 94 GLU A C 1
ATOM 752 O O . GLU A 1 94 ? -13.342 20.725 5.611 1.00 91.62 94 GLU A O 1
ATOM 757 N N . GLU A 1 95 ? -14.358 18.887 4.798 1.00 90.69 95 GLU A N 1
ATOM 758 C CA . GLU A 1 95 ? -15.731 19.378 4.966 1.00 90.69 95 GLU A CA 1
ATOM 759 C C . GLU A 1 95 ? -16.093 19.606 6.443 1.00 90.69 95 GLU A C 1
ATOM 761 O O . GLU A 1 95 ? -16.699 20.619 6.793 1.00 90.69 95 GLU A O 1
ATOM 766 N N . GLU A 1 96 ? -15.654 18.705 7.326 1.00 88.44 96 GLU A N 1
ATOM 767 C CA . GLU A 1 96 ? -16.076 18.654 8.731 1.00 88.44 96 GLU A CA 1
ATOM 768 C C . GLU A 1 96 ? -15.012 19.146 9.733 1.00 88.44 96 GLU A C 1
ATOM 770 O O . GLU A 1 96 ? -15.140 18.934 10.943 1.00 88.44 96 GLU A O 1
ATOM 775 N N . SER A 1 97 ? -13.954 19.816 9.260 1.00 84.44 97 SER A N 1
ATOM 776 C CA . SER A 1 97 ? -12.874 20.376 10.104 1.00 84.44 97 SER A CA 1
ATOM 777 C C . SER A 1 97 ? -13.052 21.855 10.464 1.00 84.44 97 SER A C 1
ATOM 779 O O . SER A 1 97 ? -12.191 22.438 11.126 1.00 84.44 97 SER A O 1
ATOM 781 N N . GLY A 1 98 ? -14.139 22.487 10.013 1.00 83.75 98 GLY A N 1
ATOM 782 C CA . GLY A 1 98 ? -14.443 23.888 10.306 1.00 83.75 98 GLY A CA 1
ATOM 783 C C . GLY A 1 98 ? -14.699 24.170 11.793 1.00 83.75 98 GLY A C 1
ATOM 784 O O . GLY A 1 98 ? -14.740 23.270 12.630 1.00 83.75 98 GLY A O 1
ATOM 785 N N . ASP A 1 99 ? -14.912 25.444 12.135 1.00 78.81 99 ASP A N 1
ATOM 786 C CA . ASP A 1 99 ? -15.117 25.853 13.533 1.00 78.81 99 ASP A CA 1
ATOM 787 C C . ASP A 1 99 ? -16.356 25.219 14.187 1.00 78.81 99 ASP A C 1
ATOM 789 O O . ASP A 1 99 ? -16.315 24.952 15.391 1.00 78.81 99 ASP A O 1
ATOM 793 N N . ASP A 1 100 ? -17.371 24.914 13.372 1.00 80.75 100 ASP A N 1
ATOM 794 C CA . ASP A 1 100 ? -18.597 24.183 13.721 1.00 80.75 100 ASP A CA 1
ATOM 795 C C . ASP A 1 100 ? -18.620 22.749 13.140 1.00 80.75 100 ASP A C 1
ATOM 797 O O . ASP A 1 100 ? -19.671 22.115 13.088 1.00 80.75 100 ASP A O 1
ATOM 801 N N . GLY A 1 101 ? -17.480 22.242 12.661 1.00 84.44 101 GLY A N 1
ATOM 802 C CA . GLY A 1 101 ? -17.385 20.951 11.980 1.00 84.44 101 GLY A CA 1
ATOM 803 C C . GLY A 1 101 ? -17.464 19.753 12.929 1.00 84.44 101 GLY A C 1
ATOM 804 O O . GLY A 1 101 ? -16.938 19.784 14.049 1.00 84.44 101 GLY A O 1
ATOM 805 N N . LEU A 1 102 ? -18.090 18.668 12.470 1.00 89.00 102 LEU A N 1
ATOM 806 C CA . LEU A 1 102 ? -18.375 17.485 13.289 1.00 89.00 102 LEU A CA 1
ATOM 807 C C . LEU A 1 102 ? -17.118 16.675 13.659 1.00 89.00 102 LEU A C 1
ATOM 809 O O . LEU A 1 102 ? -17.143 15.886 14.604 1.00 89.00 102 LEU A O 1
ATOM 813 N N . LEU A 1 103 ? -16.002 16.871 12.949 1.00 90.00 103 LEU A N 1
ATOM 814 C CA . LEU A 1 103 ? -14.753 16.133 13.166 1.00 90.00 103 LEU A CA 1
ATOM 815 C C . LEU A 1 103 ? -13.694 16.927 13.945 1.00 90.00 103 LEU A C 1
ATOM 817 O O . LEU A 1 103 ? -12.627 16.392 14.255 1.00 90.00 103 LEU A O 1
ATOM 821 N N . LYS A 1 104 ? -13.983 18.172 14.339 1.00 88.88 104 LYS A N 1
ATOM 822 C CA . LYS A 1 104 ? -13.039 19.064 15.036 1.00 88.88 104 LYS A CA 1
ATOM 823 C C . LYS A 1 104 ? -12.409 18.437 16.283 1.00 88.88 104 LYS A C 1
ATOM 825 O O . LYS A 1 104 ? -11.200 18.520 16.488 1.00 88.88 104 LYS A O 1
ATOM 830 N N . GLU A 1 105 ? -13.219 17.764 17.096 1.00 87.19 105 GLU A N 1
ATOM 831 C CA . GLU A 1 105 ? -12.801 17.170 18.376 1.00 87.19 105 GLU A CA 1
ATOM 832 C C . GLU A 1 105 ? -11.888 15.940 18.214 1.00 87.19 105 GLU A C 1
ATOM 834 O O . GLU A 1 105 ? -11.308 15.465 19.194 1.00 87.19 105 GLU A O 1
ATOM 839 N N . VAL A 1 106 ? -11.762 15.401 16.995 1.00 92.00 106 VAL A N 1
ATOM 840 C CA . VAL A 1 106 ? -10.949 14.206 16.712 1.00 92.00 106 VAL A CA 1
ATOM 841 C C . VAL A 1 106 ? -9.692 14.488 15.894 1.00 92.00 106 VAL A C 1
ATOM 843 O O . VAL A 1 106 ? -8.900 13.567 15.673 1.00 92.00 106 VAL A O 1
ATOM 846 N N . LEU A 1 107 ? -9.463 15.745 15.511 1.00 91.25 107 LEU A N 1
ATOM 847 C CA . LEU A 1 107 ? -8.243 16.180 14.838 1.00 91.25 107 LEU A CA 1
ATOM 848 C C . LEU A 1 107 ? -6.997 15.975 15.718 1.00 91.25 107 LEU A C 1
ATOM 850 O O . LEU A 1 107 ? -7.058 15.851 16.946 1.00 91.25 107 LEU A O 1
ATOM 854 N N . ASN A 1 108 ? -5.837 15.895 15.074 1.00 90.38 108 ASN A N 1
ATOM 855 C CA . ASN A 1 108 ? -4.539 15.971 15.735 1.00 90.38 108 ASN A CA 1
ATOM 856 C C . ASN A 1 108 ? -4.153 17.432 16.046 1.00 90.38 108 ASN A C 1
ATOM 858 O O . ASN A 1 108 ? -4.858 18.372 15.693 1.00 90.38 108 ASN A O 1
ATOM 862 N N . GLU A 1 109 ? -3.003 17.627 16.695 1.00 86.81 109 GLU A N 1
ATOM 863 C CA . GLU A 1 109 ? -2.519 18.957 17.106 1.00 86.81 109 GLU A CA 1
ATOM 864 C C . GLU A 1 109 ? -2.312 19.934 15.934 1.00 86.81 109 GLU A C 1
ATOM 866 O O . GLU A 1 109 ? -2.402 21.145 16.125 1.00 86.81 109 GLU A O 1
ATOM 871 N N . ASN A 1 110 ? -2.060 19.414 14.730 1.00 84.00 110 ASN A N 1
ATOM 872 C CA . ASN A 1 110 ? -1.809 20.206 13.525 1.00 84.00 110 ASN A CA 1
ATOM 873 C C . ASN A 1 110 ? -3.076 20.449 12.686 1.00 84.00 110 ASN A C 1
ATOM 875 O O . ASN A 1 110 ? -3.030 21.237 11.745 1.00 84.00 110 ASN A O 1
ATOM 879 N N . GLY A 1 111 ? -4.186 19.772 12.994 1.00 81.44 111 GLY A N 1
ATOM 880 C CA . GLY A 1 111 ? -5.422 19.825 12.212 1.00 81.44 111 GLY A CA 1
ATOM 881 C C . GLY A 1 111 ? -5.361 19.126 10.848 1.00 81.44 111 GLY A C 1
ATOM 882 O O . GLY A 1 111 ? -6.297 19.262 10.069 1.00 81.44 111 GLY A O 1
ATOM 883 N N . ASP A 1 112 ? -4.293 18.386 10.536 1.00 84.50 112 ASP A N 1
ATOM 884 C CA . ASP A 1 112 ? -4.069 17.762 9.222 1.00 84.50 112 ASP A CA 1
ATOM 885 C C . ASP A 1 112 ? -4.450 16.270 9.172 1.00 84.50 112 ASP A C 1
ATOM 887 O O . ASP A 1 112 ? -4.442 15.644 8.110 1.00 84.50 112 ASP A O 1
ATOM 891 N N . GLY A 1 113 ? -4.853 15.678 10.298 1.00 89.00 113 GLY A N 1
ATOM 892 C CA . GLY A 1 113 ? -5.278 14.281 10.332 1.00 89.00 113 GLY A CA 1
ATOM 893 C C . GLY A 1 113 ? -6.120 13.912 11.545 1.00 89.00 113 GLY A C 1
ATOM 894 O O . GLY A 1 113 ? -6.138 14.618 12.550 1.00 89.00 113 GLY A O 1
ATOM 895 N N . ILE A 1 114 ? -6.791 12.762 11.451 1.00 92.44 114 ILE A N 1
ATOM 896 C CA . ILE A 1 114 ? -7.641 12.198 12.506 1.00 92.44 114 ILE A CA 1
ATOM 897 C C . ILE A 1 114 ? -7.004 10.896 13.012 1.00 92.44 114 ILE A C 1
ATOM 899 O O . ILE A 1 114 ? -7.100 9.850 12.364 1.00 92.44 114 ILE A O 1
ATOM 903 N N . PRO A 1 115 ? -6.318 10.911 14.170 1.00 93.69 115 PRO A N 1
ATOM 904 C CA . PRO A 1 115 ? -5.767 9.699 14.753 1.00 93.69 115 PRO A CA 1
ATOM 905 C C . PRO A 1 115 ? -6.880 8.740 15.187 1.00 93.69 115 PRO A C 1
ATOM 907 O O . PRO A 1 115 ? -7.806 9.126 15.901 1.00 93.69 115 PRO A O 1
ATOM 910 N N . LYS A 1 116 ? -6.722 7.444 14.889 1.00 93.50 116 LYS A N 1
ATOM 911 C CA . LYS A 1 116 ? -7.651 6.382 15.328 1.00 93.50 116 LYS A CA 1
ATOM 912 C C . LYS A 1 116 ? -7.932 6.413 16.834 1.00 93.50 116 LYS A C 1
ATOM 914 O O . LYS A 1 116 ? -9.034 6.104 17.282 1.00 93.50 116 LYS A O 1
ATOM 919 N N . ALA A 1 117 ? -6.926 6.778 17.630 1.00 93.19 117 ALA A N 1
ATOM 920 C CA . ALA A 1 117 ? -7.055 6.906 19.078 1.00 93.19 117 ALA A CA 1
ATOM 921 C C . ALA A 1 117 ? -8.024 8.031 19.481 1.00 93.19 117 ALA A C 1
ATOM 923 O O . ALA A 1 117 ? -8.863 7.810 20.354 1.00 93.19 117 ALA A O 1
ATOM 924 N N . ASN A 1 118 ? -7.939 9.193 18.826 1.00 93.19 118 ASN A N 1
ATOM 925 C CA . ASN A 1 118 ? -8.806 10.343 19.088 1.00 93.19 118 ASN A CA 1
ATOM 926 C C . ASN A 1 118 ? -10.246 10.024 18.683 1.00 93.19 118 ASN A C 1
ATOM 928 O O . ASN A 1 118 ? -11.156 10.167 19.499 1.00 93.19 118 ASN A O 1
ATOM 932 N N . LEU A 1 119 ? -10.426 9.470 17.480 1.00 93.44 119 LEU A N 1
ATOM 933 C CA . LEU A 1 119 ? -11.721 9.025 16.965 1.00 93.44 119 LEU A CA 1
ATOM 934 C C . LEU A 1 119 ? -12.416 8.043 17.918 1.00 93.44 119 LEU A C 1
ATOM 936 O O . LEU A 1 119 ? -13.543 8.268 18.355 1.00 93.44 119 LEU A O 1
ATOM 940 N N . ASN A 1 120 ? -11.710 6.985 18.323 1.00 92.50 120 ASN A N 1
ATOM 941 C CA . ASN A 1 120 ? -12.253 5.979 19.236 1.00 92.50 120 ASN A CA 1
ATOM 942 C C . ASN A 1 120 ? -12.545 6.536 20.632 1.00 92.50 120 ASN A C 1
ATOM 944 O O . ASN A 1 120 ? -13.470 6.071 21.299 1.00 92.50 120 ASN A O 1
ATOM 948 N N . LYS A 1 121 ? -11.741 7.490 21.111 1.00 94.12 121 LYS A N 1
ATOM 949 C CA . LYS A 1 121 ? -11.986 8.152 22.393 1.00 94.12 121 LYS A CA 1
ATOM 950 C C . LYS A 1 121 ? -13.280 8.961 22.326 1.00 94.12 121 LYS A C 1
ATOM 952 O O . LYS A 1 121 ? -14.128 8.786 23.197 1.00 94.12 121 LYS A O 1
ATOM 957 N N . ARG A 1 122 ? -13.461 9.768 21.277 1.00 92.62 122 ARG A N 1
ATOM 958 C CA . ARG A 1 122 ? -14.656 10.600 21.116 1.00 92.62 122 ARG A CA 1
ATOM 959 C C . ARG A 1 122 ? -15.921 9.773 20.913 1.00 92.62 122 ARG A C 1
ATOM 961 O O . ARG A 1 122 ? -16.915 10.026 21.584 1.00 92.62 122 ARG A O 1
ATOM 968 N N . LEU A 1 123 ? -15.865 8.725 20.090 1.00 91.75 123 LEU A N 1
ATOM 969 C CA . LEU A 1 123 ? -16.982 7.790 19.927 1.00 91.75 123 LEU A CA 1
ATOM 970 C C . LEU A 1 123 ? -17.404 7.172 21.268 1.00 91.75 123 LEU A C 1
ATOM 972 O O . LEU A 1 123 ? -18.588 7.174 21.587 1.00 91.75 123 LEU A O 1
ATOM 976 N N . LYS A 1 124 ? -16.454 6.741 22.110 1.00 89.88 124 LYS A N 1
ATOM 977 C CA . LYS A 1 124 ? -16.763 6.225 23.458 1.00 89.88 124 LYS A CA 1
ATOM 978 C C . LYS A 1 124 ? -17.374 7.281 24.377 1.00 89.88 124 LYS A C 1
ATOM 980 O O . LYS A 1 124 ? -18.260 6.964 25.170 1.00 89.88 124 LYS A O 1
ATOM 985 N N . GLU A 1 125 ? -16.907 8.526 24.297 1.00 88.94 125 GLU A N 1
ATOM 986 C CA . GLU A 1 125 ? -17.500 9.639 25.044 1.00 88.94 125 GLU A CA 1
ATOM 987 C C . GLU A 1 125 ? -18.955 9.870 24.618 1.00 88.94 125 GLU A C 1
ATOM 989 O O . GLU A 1 125 ? -19.827 9.972 25.480 1.00 88.94 125 GLU A O 1
ATOM 994 N N . LEU A 1 126 ? -19.248 9.884 23.316 1.00 87.25 126 LEU A N 1
ATOM 995 C CA . LEU A 1 126 ? -20.612 10.036 22.799 1.00 87.25 126 LEU A CA 1
ATOM 996 C C . LEU A 1 126 ? -21.500 8.831 23.136 1.00 87.25 126 LEU A C 1
ATOM 998 O O . LEU A 1 126 ? -22.652 9.002 23.532 1.00 87.25 126 LEU A O 1
ATOM 1002 N N . GLU A 1 127 ? -20.955 7.617 23.093 1.00 84.31 127 GLU A N 1
ATOM 1003 C CA . GLU A 1 127 ? -21.656 6.406 23.525 1.00 84.31 127 GLU A CA 1
ATOM 1004 C C . GLU A 1 127 ? -22.007 6.433 25.010 1.00 84.31 127 GLU A C 1
ATOM 1006 O O . GLU A 1 127 ? -23.095 6.009 25.390 1.00 84.31 127 GLU A O 1
ATOM 1011 N N . SER A 1 128 ? -21.132 6.982 25.856 1.00 83.19 128 SER A N 1
ATOM 1012 C CA . SER A 1 128 ? -21.417 7.138 27.288 1.00 83.19 128 SER A CA 1
ATOM 1013 C C . SER A 1 128 ? -22.529 8.151 27.582 1.00 83.19 128 SER A C 1
ATOM 1015 O O . SER A 1 128 ? -23.119 8.120 28.660 1.00 83.19 128 SER A O 1
ATOM 1017 N N . LYS A 1 129 ? -22.832 9.032 26.619 1.00 81.56 129 LYS A N 1
ATOM 1018 C CA . LYS A 1 129 ? -23.917 10.017 26.692 1.00 81.56 129 LYS A CA 1
ATOM 1019 C C . LYS A 1 129 ? -25.241 9.490 26.144 1.00 81.56 129 LYS A C 1
ATOM 1021 O O . LYS A 1 129 ? -26.202 10.254 26.133 1.00 81.56 129 LYS A O 1
ATOM 1026 N N . LYS A 1 130 ? -25.313 8.238 25.675 1.00 82.56 130 LYS A N 1
ATOM 1027 C CA . LYS A 1 130 ? -26.567 7.632 25.209 1.00 82.56 130 LYS A CA 1
ATOM 1028 C C . LYS A 1 130 ? -27.623 7.733 26.304 1.00 82.56 130 LYS A C 1
ATOM 1030 O O . LYS A 1 130 ? -27.387 7.311 27.434 1.00 82.56 130 LYS A O 1
ATOM 1035 N N . THR A 1 131 ? -28.786 8.272 25.959 1.00 78.19 131 THR A N 1
ATOM 1036 C CA . THR A 1 131 ? -29.933 8.357 26.861 1.00 78.19 131 THR A CA 1
ATOM 1037 C C . THR A 1 131 ? -31.163 7.737 26.216 1.00 78.19 131 THR A C 1
ATOM 1039 O O . THR A 1 131 ? -31.276 7.602 24.997 1.00 78.19 131 THR A O 1
ATOM 1042 N N . SER A 1 132 ? -32.095 7.287 27.045 1.00 80.12 132 SER A N 1
ATOM 1043 C CA . SER A 1 132 ? -33.438 6.924 26.604 1.00 80.12 132 SER A CA 1
ATOM 1044 C C . SER A 1 132 ? -34.407 7.147 27.751 1.00 80.12 132 SER A C 1
ATOM 1046 O O . SER A 1 132 ? -34.032 7.019 28.919 1.00 80.12 132 SER A O 1
ATOM 1048 N N . ALA A 1 133 ? -35.668 7.436 27.424 1.00 77.31 133 ALA A N 1
ATOM 1049 C CA . ALA A 1 133 ? -36.721 7.573 28.429 1.00 77.31 133 ALA A CA 1
ATOM 1050 C C . ALA A 1 133 ? -36.810 6.319 29.322 1.00 77.31 133 ALA A C 1
ATOM 1052 O O . ALA A 1 133 ? -36.966 6.425 30.539 1.00 77.31 133 ALA A O 1
ATOM 1053 N N . VAL A 1 134 ? -36.618 5.138 28.726 1.00 78.69 134 VAL A N 1
ATOM 1054 C CA . VAL A 1 134 ? -36.574 3.846 29.418 1.00 78.69 134 VAL A CA 1
ATOM 1055 C C . VAL A 1 134 ? -35.356 3.733 30.341 1.00 78.69 134 VAL A C 1
ATOM 1057 O O . VAL A 1 134 ? -35.508 3.305 31.484 1.00 78.69 134 VAL A O 1
ATOM 1060 N N . MET A 1 135 ? -34.157 4.137 29.904 1.00 79.94 135 MET A N 1
ATOM 1061 C CA . MET A 1 135 ? -32.939 4.082 30.726 1.00 79.94 135 MET A CA 1
ATOM 1062 C C . MET A 1 135 ? -33.003 5.054 31.909 1.00 79.94 135 MET A C 1
ATOM 1064 O O . MET A 1 135 ? -32.678 4.665 33.033 1.00 79.94 135 MET A O 1
ATOM 1068 N N . ASP A 1 136 ? -33.511 6.269 31.700 1.00 81.00 136 ASP A N 1
ATOM 1069 C CA . ASP A 1 136 ? -33.702 7.258 32.766 1.00 81.00 136 ASP A CA 1
ATOM 1070 C C . ASP A 1 136 ? -34.721 6.771 33.804 1.00 81.00 136 ASP A C 1
ATOM 1072 O O . ASP A 1 136 ? -34.515 6.886 35.019 1.00 81.00 136 ASP A O 1
ATOM 1076 N N . ALA A 1 137 ? -35.826 6.190 33.333 1.00 81.44 137 ALA A N 1
ATOM 1077 C CA . ALA A 1 137 ? -36.866 5.644 34.187 1.00 81.44 137 ALA A CA 1
ATOM 1078 C C . ALA A 1 137 ? -36.392 4.397 34.956 1.00 81.44 137 ALA A C 1
ATOM 1080 O O . ALA A 1 137 ? -36.660 4.272 36.153 1.00 81.44 137 ALA A O 1
ATOM 1081 N N . MET A 1 138 ? -35.614 3.517 34.318 1.00 81.62 138 MET A N 1
ATOM 1082 C CA . MET A 1 138 ? -35.021 2.338 34.954 1.00 81.62 138 MET A CA 1
ATOM 1083 C C . MET A 1 138 ? -33.919 2.708 35.960 1.00 81.62 138 MET A C 1
ATOM 1085 O O . MET A 1 138 ? -33.813 2.090 37.020 1.00 81.62 138 MET A O 1
ATOM 1089 N N . THR A 1 139 ? -33.144 3.761 35.685 1.00 84.69 139 THR A N 1
ATOM 1090 C CA . THR A 1 139 ? -32.152 4.311 36.623 1.00 84.69 139 THR A CA 1
ATOM 1091 C C . THR A 1 139 ? -32.839 4.880 37.863 1.00 84.69 139 THR A C 1
ATOM 1093 O O . THR A 1 139 ? -32.446 4.548 38.982 1.00 84.69 139 THR A O 1
ATOM 1096 N N . LYS A 1 140 ? -33.926 5.649 37.689 1.00 84.75 140 LYS A N 1
ATOM 1097 C CA . LYS A 1 140 ? -34.760 6.128 38.807 1.00 84.75 140 LYS A CA 1
ATOM 1098 C C . LYS A 1 140 ? -35.407 4.989 39.597 1.00 84.75 140 LYS A C 1
ATOM 1100 O O . LYS A 1 140 ? -35.483 5.069 40.820 1.00 84.75 140 LYS A O 1
ATOM 1105 N N . LEU A 1 141 ? -35.850 3.911 38.942 1.00 83.69 141 LEU A N 1
ATOM 1106 C CA . L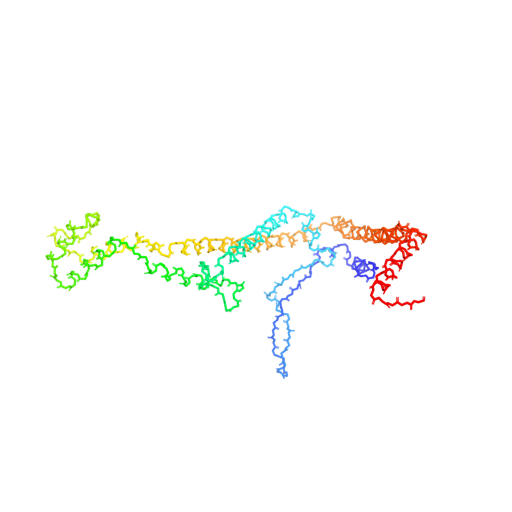EU A 1 141 ? -36.331 2.721 39.655 1.00 83.69 141 LEU A CA 1
ATOM 1107 C C . LEU A 1 141 ? -35.231 2.100 40.516 1.00 83.69 141 LEU A C 1
ATOM 1109 O O . LEU A 1 141 ? -35.490 1.721 41.654 1.00 83.69 141 LEU A O 1
ATOM 1113 N N . MET A 1 142 ? -34.003 2.021 40.004 1.00 84.00 142 MET A N 1
ATOM 1114 C CA . MET A 1 142 ? -32.876 1.466 40.749 1.00 84.00 142 MET A CA 1
ATOM 1115 C C . MET A 1 142 ? -32.532 2.311 41.988 1.00 84.00 142 MET A C 1
ATOM 1117 O O . MET A 1 142 ? -32.302 1.749 43.058 1.00 84.00 142 MET A O 1
ATOM 1121 N N . THR A 1 143 ? -32.558 3.645 41.880 1.00 87.62 143 THR A N 1
ATOM 1122 C CA . THR A 1 143 ? -32.313 4.538 43.027 1.00 87.62 143 THR A CA 1
ATOM 1123 C C . THR A 1 143 ? -33.425 4.446 44.067 1.00 87.62 143 THR A C 1
ATOM 1125 O O . THR A 1 143 ? -33.143 4.304 45.252 1.00 87.62 143 THR A O 1
ATOM 1128 N N . LEU A 1 144 ? -34.693 4.446 43.640 1.00 87.50 144 LEU A N 1
ATOM 1129 C CA . LEU A 1 144 ? -35.838 4.293 44.545 1.00 87.50 144 LEU A CA 1
ATOM 1130 C C . LEU A 1 144 ? -35.851 2.923 45.237 1.00 87.50 144 LEU A C 1
ATOM 1132 O O . LEU A 1 144 ? -36.255 2.822 46.397 1.00 87.50 144 LEU A O 1
ATOM 1136 N N . PHE A 1 145 ? -35.369 1.880 44.554 1.00 87.31 145 PHE A N 1
ATOM 1137 C CA . PHE A 1 145 ? -35.188 0.554 45.137 1.00 87.31 145 PHE A CA 1
ATOM 1138 C C . PHE A 1 145 ? -34.132 0.558 46.248 1.00 87.31 145 PHE A C 1
ATOM 1140 O O . PHE A 1 145 ? -34.380 0.010 47.321 1.00 87.31 145 PHE A O 1
ATOM 1147 N N . ASP A 1 146 ? -32.972 1.180 46.013 1.00 87.12 146 ASP A N 1
ATOM 1148 C CA . ASP A 1 146 ? -31.908 1.282 47.020 1.00 87.12 146 ASP A CA 1
ATOM 1149 C C . ASP A 1 146 ? -32.308 2.204 48.197 1.00 87.12 146 ASP A C 1
ATOM 1151 O O . ASP A 1 146 ? -31.878 1.974 49.326 1.00 87.12 146 ASP A O 1
ATOM 1155 N N . GLU A 1 147 ? -33.196 3.181 47.970 1.00 87.50 147 GLU A N 1
ATOM 1156 C CA . GLU A 1 147 ? -33.812 4.025 49.011 1.00 87.50 147 GLU A CA 1
ATOM 1157 C C . GLU A 1 147 ? -34.998 3.360 49.744 1.00 87.50 147 GLU A C 1
ATOM 1159 O O . GLU A 1 147 ? -35.509 3.910 50.720 1.00 87.50 147 GLU A O 1
ATOM 1164 N N . GLY A 1 148 ? -35.460 2.186 49.297 1.00 83.31 148 GLY A N 1
ATOM 1165 C CA . GLY A 1 148 ? -36.591 1.466 49.897 1.00 83.31 148 GLY A CA 1
ATOM 1166 C C . GLY A 1 148 ? -37.974 2.084 49.633 1.00 83.31 148 GLY A C 1
ATOM 1167 O O . GLY A 1 148 ? -38.954 1.696 50.272 1.00 83.31 148 GLY A O 1
ATOM 1168 N N . LYS A 1 149 ? -38.090 3.020 48.685 1.00 86.31 149 LYS A N 1
ATOM 1169 C CA . LYS A 1 149 ? -39.316 3.780 48.385 1.00 86.31 149 LYS A CA 1
ATOM 1170 C C . LYS A 1 149 ? -40.205 3.072 47.364 1.00 86.31 149 LYS A C 1
ATOM 1172 O O . LYS A 1 149 ? -40.404 3.528 46.240 1.00 86.31 149 LYS A O 1
ATOM 1177 N N . THR A 1 150 ? -40.748 1.930 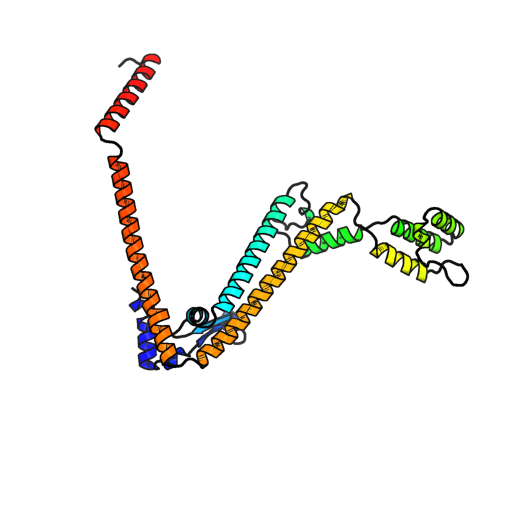47.768 1.00 81.12 150 THR A N 1
ATOM 1178 C CA . THR A 1 150 ? -41.546 1.059 46.884 1.00 81.12 150 THR A CA 1
ATOM 1179 C C . THR A 1 150 ? -42.811 1.720 46.316 1.00 81.12 150 THR A C 1
ATOM 1181 O O . THR A 1 150 ? -43.121 1.500 45.148 1.00 81.12 150 THR A O 1
ATOM 1184 N N . ASP A 1 151 ? -43.482 2.597 47.068 1.00 81.06 151 ASP A N 1
ATOM 1185 C CA . ASP A 1 151 ? -44.674 3.324 46.594 1.00 81.06 151 ASP A CA 1
ATOM 1186 C C . ASP A 1 151 ? -44.357 4.290 45.437 1.00 81.06 151 ASP A C 1
ATOM 1188 O O . ASP A 1 151 ? -45.125 4.430 44.482 1.00 81.06 151 ASP A O 1
ATOM 1192 N N . GLU A 1 152 ? -43.185 4.929 45.482 1.00 81.12 152 GLU A N 1
ATOM 1193 C CA . GLU A 1 152 ? -42.712 5.826 44.423 1.00 81.12 152 GLU A CA 1
ATOM 1194 C C . GLU A 1 152 ? -42.294 5.042 43.168 1.00 81.12 152 GLU A C 1
ATOM 1196 O O . GLU A 1 152 ? -42.475 5.529 42.050 1.00 81.12 152 GLU A O 1
ATOM 1201 N N . MET A 1 153 ? -41.807 3.805 43.331 1.00 78.31 153 MET A N 1
ATOM 1202 C CA . MET A 1 153 ? -41.512 2.905 42.208 1.00 78.31 153 MET A CA 1
ATOM 1203 C C . MET A 1 153 ? -42.783 2.509 41.447 1.00 78.31 153 MET A C 1
ATOM 1205 O O . MET A 1 153 ? -42.803 2.551 40.217 1.00 78.31 153 MET A O 1
ATOM 1209 N N . GLU A 1 154 ? -43.859 2.168 42.163 1.00 81.56 154 GLU A N 1
ATOM 1210 C CA . GLU A 1 154 ? -45.161 1.832 41.563 1.00 81.56 154 GLU A CA 1
ATOM 1211 C C . GLU A 1 154 ? -45.767 3.027 40.812 1.00 81.56 154 GLU A C 1
ATOM 1213 O O . GLU A 1 154 ? -46.276 2.890 39.695 1.00 81.56 154 GLU A O 1
ATOM 1218 N N . ALA A 1 155 ? -45.649 4.230 41.382 1.00 83.12 155 ALA A N 1
ATOM 1219 C CA . ALA A 1 155 ? -46.089 5.461 40.731 1.00 83.12 155 ALA A CA 1
ATOM 1220 C C . ALA A 1 155 ? -45.307 5.762 39.439 1.00 83.12 155 ALA A C 1
ATOM 1222 O O . ALA A 1 155 ? -45.871 6.327 38.500 1.00 83.12 155 ALA A O 1
ATOM 1223 N N . LEU A 1 156 ? -44.024 5.393 39.381 1.00 80.62 156 LEU A N 1
ATOM 1224 C CA . LEU A 1 156 ? -43.170 5.599 38.211 1.00 80.62 156 LEU A CA 1
ATOM 1225 C C . LEU A 1 156 ? -43.502 4.610 37.084 1.00 80.62 156 LEU A C 1
ATOM 1227 O O . LEU A 1 156 ? -43.614 5.027 35.935 1.00 80.62 156 LEU A O 1
ATOM 1231 N N . ILE A 1 157 ? -43.769 3.342 37.412 1.00 80.94 157 ILE A N 1
ATOM 1232 C CA . ILE A 1 157 ? -44.205 2.319 36.441 1.00 80.94 157 ILE A CA 1
ATOM 1233 C C . ILE A 1 157 ? -45.568 2.669 35.840 1.00 80.94 157 ILE A C 1
ATOM 1235 O O . ILE A 1 157 ? -45.765 2.539 34.637 1.00 80.94 157 ILE A O 1
ATOM 1239 N N . SER A 1 158 ? -46.494 3.185 36.652 1.00 79.94 158 SER A N 1
ATOM 1240 C CA . SER A 1 158 ? -47.810 3.637 36.175 1.00 79.94 158 SER A CA 1
ATOM 1241 C C . SER A 1 158 ? -47.717 4.803 35.176 1.00 79.94 158 SER A C 1
ATOM 1243 O O . SER A 1 158 ? -48.545 4.931 34.276 1.00 79.94 158 SER A O 1
ATOM 1245 N N . LYS A 1 159 ? -46.682 5.645 35.300 1.00 78.88 159 LYS A N 1
ATOM 1246 C CA . LYS A 1 159 ? -46.430 6.785 34.402 1.00 78.88 159 LYS A CA 1
ATOM 1247 C C . LYS A 1 159 ? -45.603 6.429 33.164 1.00 78.88 159 LYS A C 1
ATOM 1249 O O . LYS A 1 159 ? -45.597 7.212 32.220 1.00 78.88 159 LYS A O 1
ATOM 1254 N N . ALA A 1 160 ? -44.913 5.291 33.166 1.00 76.06 160 ALA A N 1
ATOM 1255 C CA . ALA A 1 160 ? -44.010 4.862 32.103 1.00 76.06 160 ALA A CA 1
ATOM 1256 C C . ALA A 1 160 ? -44.390 3.444 31.626 1.00 76.06 160 ALA A C 1
ATOM 1258 O O . ALA A 1 160 ? -43.777 2.465 32.060 1.00 76.06 160 ALA A O 1
ATOM 1259 N N . PRO A 1 161 ? -45.395 3.313 30.737 1.00 74.56 161 PRO A N 1
ATOM 1260 C CA . PRO A 1 161 ? -45.900 2.014 30.279 1.00 74.56 161 PRO A CA 1
ATOM 1261 C C . PRO A 1 161 ? -44.839 1.168 29.558 1.00 74.56 161 PRO A C 1
ATOM 1263 O O . PRO A 1 161 ? -44.915 -0.054 29.577 1.00 74.56 161 PRO A O 1
ATOM 1266 N N . GLU A 1 162 ? -43.810 1.803 29.001 1.00 72.62 162 GLU A N 1
ATOM 1267 C CA . GLU A 1 162 ? -42.658 1.165 28.348 1.00 72.62 162 GLU A CA 1
ATOM 1268 C C . GLU A 1 162 ? -41.844 0.276 29.313 1.00 72.62 162 GLU A C 1
ATOM 1270 O O . GLU A 1 162 ? -41.220 -0.696 28.900 1.00 72.62 162 GLU A O 1
ATOM 1275 N N . LEU A 1 163 ? -41.895 0.545 30.626 1.00 71.69 163 LEU A N 1
ATOM 1276 C CA . LEU A 1 163 ? -41.244 -0.287 31.647 1.00 71.69 163 LEU A CA 1
ATOM 1277 C C . LEU A 1 163 ? -41.973 -1.616 31.887 1.00 71.69 163 LEU A C 1
ATOM 1279 O O . LEU A 1 163 ? -41.394 -2.522 32.486 1.00 71.69 163 LEU A O 1
ATOM 1283 N N . ALA A 1 164 ? -43.229 -1.741 31.442 1.00 69.88 164 ALA A N 1
ATOM 1284 C CA . ALA A 1 164 ? -44.021 -2.958 31.605 1.00 69.88 164 ALA A CA 1
ATOM 1285 C C . ALA A 1 164 ? -43.544 -4.105 30.699 1.00 69.88 164 ALA A C 1
ATOM 1287 O O . ALA A 1 164 ? -43.826 -5.266 30.994 1.00 69.88 164 ALA A O 1
ATOM 1288 N N . GLU A 1 165 ? -42.799 -3.797 29.632 1.00 74.19 165 GLU A N 1
ATOM 1289 C CA . GLU A 1 165 ? -42.186 -4.802 28.754 1.00 74.19 165 GLU A CA 1
ATOM 1290 C C . GLU A 1 165 ? -40.975 -5.493 29.404 1.00 74.19 165 GLU A C 1
ATOM 1292 O O . GLU A 1 165 ? -40.561 -6.571 28.975 1.00 74.19 165 GLU A O 1
ATOM 1297 N N . PHE A 1 166 ? -40.426 -4.915 30.478 1.00 78.44 166 PHE A N 1
ATOM 1298 C CA . PHE A 1 166 ? -39.256 -5.440 31.168 1.00 78.44 166 PHE A CA 1
ATOM 1299 C C . PHE A 1 166 ? -39.641 -6.312 32.368 1.00 78.44 166 PHE A C 1
ATOM 1301 O O . PHE A 1 166 ? -40.431 -5.935 33.236 1.00 78.44 166 PHE A O 1
ATOM 1308 N N . ASP A 1 167 ? -39.005 -7.480 32.483 1.00 82.31 167 ASP A N 1
ATOM 1309 C CA . ASP A 1 167 ? -39.179 -8.369 33.631 1.00 82.31 167 ASP A CA 1
ATOM 1310 C C . ASP A 1 167 ? -38.426 -7.830 34.861 1.00 82.31 167 ASP A C 1
ATOM 1312 O O . ASP A 1 167 ? -37.275 -8.186 35.102 1.00 82.31 167 ASP A O 1
ATOM 1316 N N . ILE A 1 168 ? -39.077 -6.957 35.638 1.00 82.75 168 ILE A N 1
ATOM 1317 C CA . ILE A 1 168 ? -38.497 -6.265 36.808 1.00 82.75 168 ILE A CA 1
ATOM 1318 C C . ILE A 1 168 ? -38.919 -6.850 38.175 1.00 82.75 168 ILE A C 1
ATOM 1320 O O . ILE A 1 168 ? -38.423 -6.412 39.221 1.00 82.75 168 ILE A O 1
ATOM 1324 N N . ARG A 1 169 ? -39.801 -7.867 38.204 1.00 83.31 169 ARG A N 1
ATOM 1325 C CA . ARG A 1 169 ? -40.390 -8.432 39.443 1.00 83.31 169 ARG A CA 1
ATOM 1326 C C . ARG A 1 169 ? -40.081 -9.910 39.669 1.00 83.31 169 ARG A C 1
ATOM 1328 O O . ARG A 1 169 ? -40.013 -10.716 38.747 1.00 83.31 169 ARG A O 1
ATOM 1335 N N . ASN A 1 170 ? -39.929 -10.297 40.929 1.00 82.75 170 ASN A N 1
ATOM 1336 C CA . ASN A 1 170 ? -39.760 -11.687 41.350 1.00 82.75 170 ASN A CA 1
ATOM 1337 C C . ASN A 1 170 ? -41.100 -12.452 41.360 1.00 82.75 170 ASN A C 1
ATOM 1339 O O . ASN A 1 170 ? -42.174 -11.861 41.284 1.00 82.75 170 ASN A O 1
ATOM 1343 N N . LYS A 1 171 ? -41.054 -13.785 41.520 1.00 79.31 171 LYS A N 1
ATOM 1344 C CA . LYS A 1 171 ? -42.254 -14.657 41.564 1.00 79.31 171 LYS A CA 1
ATOM 1345 C C . LYS A 1 171 ? -43.256 -14.302 42.677 1.00 79.31 171 LYS A C 1
ATOM 1347 O O . LYS A 1 171 ? -44.408 -14.705 42.610 1.00 79.31 171 LYS A O 1
ATOM 1352 N N . ASN A 1 172 ? -42.810 -13.575 43.697 1.00 73.94 172 ASN A N 1
ATOM 1353 C CA . ASN A 1 172 ? -43.595 -13.081 44.830 1.00 73.94 172 ASN A CA 1
ATOM 1354 C C . ASN A 1 172 ? -44.128 -11.645 44.627 1.00 73.94 172 ASN A C 1
ATOM 1356 O O . ASN A 1 172 ? -44.653 -11.064 45.569 1.00 73.94 172 ASN A O 1
ATOM 1360 N N . GLY A 1 173 ? -43.974 -11.057 43.434 1.00 74.50 173 GLY A N 1
ATOM 1361 C CA . GLY A 1 173 ? -44.496 -9.727 43.095 1.00 74.50 173 GLY A CA 1
ATOM 1362 C C . GLY A 1 173 ? -43.637 -8.544 43.561 1.00 74.50 173 GLY A C 1
ATOM 1363 O O . GLY A 1 173 ? -43.906 -7.411 43.160 1.00 74.50 173 GLY A O 1
ATOM 1364 N N . THR A 1 174 ? -42.580 -8.784 44.346 1.00 81.94 174 THR A N 1
ATOM 1365 C CA . THR A 1 174 ? -41.649 -7.734 44.786 1.00 81.94 174 THR A CA 1
ATOM 1366 C C . THR A 1 174 ? -40.596 -7.421 43.723 1.00 81.94 174 THR A C 1
ATOM 1368 O O . THR A 1 174 ? -40.273 -8.258 42.875 1.00 81.94 174 THR A O 1
ATOM 1371 N N . PHE A 1 175 ? -40.026 -6.215 43.772 1.00 83.00 175 PHE A N 1
ATOM 1372 C CA . PHE A 1 175 ? -38.936 -5.813 42.881 1.00 83.00 175 PHE A CA 1
ATOM 1373 C C . PHE A 1 175 ? -37.682 -6.667 43.105 1.00 83.00 175 PHE A C 1
ATOM 1375 O O . PHE A 1 175 ? -37.217 -6.847 44.234 1.00 83.00 175 PHE A O 1
ATOM 1382 N N . GLY A 1 176 ? -37.130 -7.216 42.022 1.00 85.56 176 GLY A N 1
ATOM 1383 C CA . GLY A 1 176 ? -35.918 -8.030 42.074 1.00 85.56 176 GLY A CA 1
ATOM 1384 C C . GLY A 1 176 ? -34.686 -7.212 41.709 1.00 85.56 176 GLY A C 1
ATOM 1385 O O . GLY A 1 176 ? -34.551 -6.813 40.559 1.00 85.56 176 GLY A O 1
ATOM 1386 N N . LYS A 1 177 ? -33.727 -7.030 42.629 1.00 84.56 177 LYS A N 1
ATOM 1387 C CA . LYS A 1 177 ? -32.485 -6.270 42.356 1.00 84.56 177 LYS A CA 1
ATOM 1388 C C . LYS A 1 177 ? -31.726 -6.771 41.117 1.00 84.56 177 LYS A C 1
ATOM 1390 O O . LYS A 1 177 ? -31.223 -5.975 40.332 1.00 84.56 177 LYS A O 1
ATOM 1395 N N . ALA A 1 178 ? -31.646 -8.090 40.929 1.00 84.31 178 ALA A N 1
ATOM 1396 C CA . ALA A 1 178 ? -31.002 -8.693 39.758 1.00 84.31 178 ALA A CA 1
ATOM 1397 C C . ALA A 1 178 ? -31.788 -8.448 38.458 1.00 84.31 178 ALA A C 1
ATOM 1399 O O . ALA A 1 178 ? -31.191 -8.245 37.406 1.00 84.31 178 ALA A O 1
ATOM 1400 N N . LYS A 1 179 ? -33.120 -8.421 38.552 1.00 85.88 179 LYS A N 1
ATOM 1401 C CA . LYS A 1 179 ? -34.030 -8.173 37.435 1.00 85.88 179 LYS A CA 1
ATOM 1402 C C . LYS A 1 179 ? -34.023 -6.710 36.994 1.00 85.88 179 LYS A C 1
ATOM 1404 O O . LYS A 1 179 ? -33.856 -6.441 35.814 1.00 85.88 179 LYS A O 1
ATOM 1409 N N . LEU A 1 180 ? -34.051 -5.776 37.947 1.00 83.38 180 LEU A N 1
ATOM 1410 C CA . LEU A 1 180 ? -33.850 -4.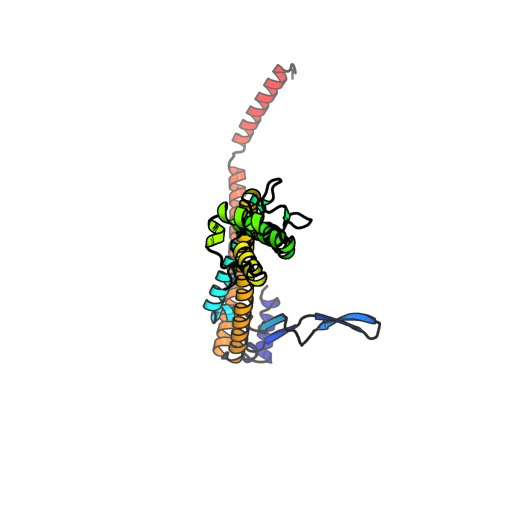347 37.691 1.00 83.38 180 LEU A CA 1
ATOM 1411 C C . LEU A 1 180 ? -32.489 -4.074 37.035 1.00 83.38 180 LEU A C 1
ATOM 1413 O O . LEU A 1 180 ? -32.422 -3.322 36.073 1.00 83.38 180 LEU A O 1
ATOM 1417 N N . LYS A 1 181 ? -31.411 -4.742 37.476 1.00 84.44 181 LYS A N 1
ATOM 1418 C CA . LYS A 1 181 ? -30.098 -4.640 36.809 1.00 84.44 181 LYS A CA 1
ATOM 1419 C C . LYS A 1 181 ? -30.103 -5.175 35.376 1.00 84.44 181 LYS A C 1
ATOM 1421 O O . LYS A 1 181 ? -29.467 -4.579 34.514 1.00 84.44 181 LYS A O 1
ATOM 1426 N N . ALA A 1 182 ? -30.779 -6.294 35.118 1.00 84.62 182 ALA A N 1
ATOM 1427 C CA . ALA A 1 182 ? -30.882 -6.856 33.771 1.00 84.62 182 ALA A CA 1
ATOM 1428 C C . ALA A 1 182 ? -31.703 -5.948 32.841 1.00 84.62 182 ALA A C 1
ATOM 1430 O O . ALA A 1 182 ? -31.303 -5.707 31.706 1.00 84.62 182 ALA A O 1
ATOM 1431 N N . ALA A 1 183 ? -32.801 -5.393 33.352 1.00 82.75 183 ALA A N 1
ATOM 1432 C CA . ALA A 1 183 ? -33.644 -4.452 32.632 1.00 82.75 183 ALA A CA 1
ATOM 1433 C C . ALA A 1 183 ? -32.933 -3.110 32.374 1.00 82.75 183 ALA A C 1
ATOM 1435 O O . ALA A 1 183 ? -33.022 -2.580 31.274 1.00 82.75 183 ALA A O 1
ATOM 1436 N N . LEU A 1 184 ? -32.147 -2.611 33.337 1.00 80.75 184 LEU A N 1
ATOM 1437 C CA . LEU A 1 184 ? -31.272 -1.445 33.161 1.00 80.75 184 LEU A CA 1
ATOM 1438 C C . LEU A 1 184 ? -30.247 -1.682 32.052 1.00 80.75 184 LEU A C 1
ATOM 1440 O O . LEU A 1 184 ? -30.033 -0.806 31.224 1.00 80.75 184 LEU A O 1
ATOM 1444 N N . LYS A 1 185 ? -29.647 -2.875 32.008 1.00 82.56 185 LYS A N 1
ATOM 1445 C CA . LYS A 1 185 ? -28.688 -3.235 30.963 1.00 82.56 185 LYS A CA 1
ATOM 1446 C C . LYS A 1 185 ? -29.338 -3.241 29.575 1.00 82.56 185 LYS A C 1
ATOM 1448 O O . LYS A 1 185 ? -28.813 -2.612 28.670 1.00 82.56 185 LYS A O 1
ATOM 1453 N N . LEU A 1 186 ? -30.503 -3.873 29.429 1.00 80.06 186 LEU A N 1
ATOM 1454 C CA . LEU A 1 186 ? -31.252 -3.862 28.167 1.00 80.06 186 LEU A CA 1
ATOM 1455 C C . LEU A 1 186 ? -31.679 -2.442 27.754 1.00 80.06 186 LEU A C 1
ATOM 1457 O O . LEU A 1 186 ? -31.612 -2.104 26.578 1.00 80.06 186 LEU A O 1
ATOM 1461 N N . ALA A 1 187 ? -32.064 -1.597 28.715 1.00 76.38 187 ALA A N 1
ATOM 1462 C CA . ALA A 1 187 ? -32.425 -0.202 28.463 1.00 76.38 187 ALA A CA 1
ATOM 1463 C C . ALA A 1 187 ? -31.223 0.670 28.048 1.00 76.38 187 ALA A C 1
ATOM 1465 O O . ALA A 1 187 ? -31.386 1.616 27.274 1.00 76.38 187 ALA A O 1
ATOM 1466 N N . MET A 1 188 ? -30.023 0.359 28.555 1.00 73.88 188 MET A N 1
ATOM 1467 C CA . MET A 1 188 ? -28.759 0.957 28.110 1.00 73.88 188 MET A CA 1
ATOM 1468 C C . MET A 1 188 ? -28.397 0.509 26.690 1.00 73.88 188 MET A C 1
ATOM 1470 O O . MET A 1 188 ? -27.957 1.334 25.896 1.00 73.88 188 MET A O 1
ATOM 1474 N N . ASP A 1 189 ? -28.632 -0.760 26.347 1.00 71.94 189 ASP A N 1
ATOM 1475 C CA . ASP A 1 189 ? -28.383 -1.287 24.999 1.00 71.94 189 ASP A CA 1
ATOM 1476 C C . ASP A 1 189 ? -29.327 -0.657 23.951 1.00 71.94 189 ASP A C 1
ATOM 1478 O O . ASP A 1 189 ? -28.937 -0.470 22.800 1.00 71.94 189 ASP A O 1
ATOM 1482 N N . SER A 1 190 ? -30.547 -0.271 24.347 1.00 70.56 190 SER A N 1
ATOM 1483 C CA . SER A 1 190 ? -31.507 0.456 23.500 1.00 70.56 190 SER A CA 1
ATOM 1484 C C . SER A 1 190 ? -31.357 1.984 23.540 1.00 70.56 190 SER A C 1
ATOM 1486 O O . SER A 1 190 ? -32.159 2.690 22.927 1.00 70.56 190 SER A O 1
ATOM 1488 N N . ALA A 1 191 ? -30.402 2.524 24.305 1.00 74.06 191 ALA A N 1
ATOM 1489 C CA . ALA A 1 191 ? -30.222 3.965 24.437 1.00 74.06 191 ALA A CA 1
ATOM 1490 C C . ALA A 1 191 ? -29.582 4.569 23.180 1.00 74.06 191 ALA A C 1
ATOM 1492 O O . ALA A 1 191 ? -28.650 4.008 22.599 1.00 74.06 191 ALA A O 1
ATOM 1493 N N . VAL A 1 192 ? -30.076 5.736 22.768 1.00 75.19 192 VAL A N 1
ATOM 1494 C CA . VAL A 1 192 ? -29.620 6.427 21.557 1.00 75.19 192 VAL A CA 1
ATOM 1495 C C . VAL A 1 192 ? -28.835 7.664 21.970 1.00 75.19 192 VAL A C 1
ATOM 1497 O O . VAL A 1 192 ? -29.064 8.245 23.031 1.00 75.19 192 VAL A O 1
ATOM 1500 N N . VAL A 1 193 ? -27.859 8.049 21.154 1.00 78.44 193 VAL A N 1
ATOM 1501 C CA . VAL A 1 193 ? -27.134 9.301 21.365 1.00 78.44 193 VAL A CA 1
ATOM 1502 C C . VAL A 1 193 ? -28.148 10.458 21.283 1.00 78.44 193 VAL A C 1
ATOM 1504 O O . VAL A 1 193 ? -28.958 10.467 20.352 1.00 78.44 193 VAL A O 1
ATOM 1507 N N . PRO A 1 194 ? -28.158 11.401 22.248 1.00 78.50 194 PRO A N 1
ATOM 1508 C CA . PRO A 1 194 ? -29.066 12.544 22.225 1.00 78.50 194 PRO A CA 1
ATOM 1509 C C . PRO A 1 194 ? -29.004 13.289 20.890 1.00 78.50 194 PRO A C 1
ATOM 1511 O O . PRO A 1 194 ? -27.931 13.397 20.305 1.00 78.50 194 PRO A O 1
ATOM 1514 N N . GLU A 1 195 ? -30.130 13.855 20.446 1.00 76.75 195 GLU A N 1
ATOM 1515 C CA . GLU A 1 195 ? -30.271 14.504 19.129 1.00 76.75 195 GLU A CA 1
ATOM 1516 C C . GLU A 1 195 ? -29.173 15.545 18.842 1.00 76.75 195 GLU A C 1
ATOM 1518 O O . GLU A 1 195 ? -28.671 15.620 17.729 1.00 76.75 195 GLU A O 1
ATOM 1523 N N . ILE A 1 196 ? -28.708 16.242 19.882 1.00 78.75 196 ILE A N 1
ATOM 1524 C CA . ILE A 1 196 ? -27.635 17.251 19.835 1.00 78.75 196 ILE A CA 1
ATOM 1525 C C . ILE A 1 196 ? -26.291 16.679 19.349 1.00 78.75 196 ILE A C 1
ATOM 1527 O O . ILE A 1 196 ? -25.502 17.396 18.751 1.00 78.75 196 ILE A O 1
ATOM 1531 N N . TYR A 1 197 ? -26.013 15.403 19.621 1.00 83.19 197 TYR A N 1
ATOM 1532 C CA . TYR A 1 197 ? -24.757 14.739 19.256 1.00 83.19 197 TYR A CA 1
ATOM 1533 C C . TYR A 1 197 ? -24.939 13.694 18.157 1.00 83.19 197 TYR A C 1
ATOM 1535 O O . TYR A 1 197 ? -23.995 12.981 17.826 1.00 83.19 197 TYR A O 1
ATOM 1543 N N . LYS A 1 198 ? -26.158 13.539 17.635 1.00 84.38 198 LYS A N 1
ATOM 1544 C CA . LYS A 1 198 ? -26.477 12.465 16.699 1.00 84.38 198 LYS A CA 1
ATOM 1545 C C . LYS A 1 198 ? -25.729 12.639 15.379 1.00 84.38 198 LYS A C 1
ATOM 1547 O O . LYS A 1 198 ? -25.100 11.693 14.928 1.00 84.38 198 LYS A O 1
ATOM 1552 N N . GLU A 1 199 ? -25.746 13.847 14.821 1.00 86.06 199 GLU A N 1
ATOM 1553 C CA . GLU A 1 199 ? -25.042 14.162 13.570 1.00 86.06 199 GLU A CA 1
ATOM 1554 C C . GLU A 1 199 ? -23.526 13.954 13.716 1.00 86.06 199 GLU A C 1
ATOM 1556 O O . GLU A 1 199 ? -22.919 13.277 12.891 1.00 86.06 199 GLU A O 1
ATOM 1561 N N . GLU A 1 200 ? -22.937 14.424 14.823 1.00 89.06 200 GLU A N 1
ATOM 1562 C CA . GLU A 1 200 ? -21.522 14.194 15.155 1.00 89.06 200 GLU A CA 1
ATOM 1563 C C . GLU A 1 200 ? -21.202 12.696 15.249 1.00 89.06 200 GLU A C 1
ATOM 1565 O O . GLU A 1 200 ? -20.242 12.212 14.654 1.00 89.06 200 GLU A O 1
ATOM 1570 N N . TYR A 1 201 ? -22.019 11.937 15.981 1.00 88.62 201 TYR A N 1
ATOM 1571 C CA . TYR A 1 201 ? -21.816 10.503 16.165 1.00 88.62 201 TYR A CA 1
ATOM 1572 C C . TYR A 1 201 ? -21.912 9.729 14.847 1.00 88.62 201 TYR A C 1
ATOM 1574 O O . TYR A 1 201 ? -21.061 8.878 14.578 1.00 88.62 201 TYR A O 1
ATOM 1582 N N . ASP A 1 202 ? -22.906 10.045 14.016 1.00 89.88 202 ASP A N 1
ATOM 1583 C CA . ASP A 1 202 ? -23.115 9.405 12.719 1.00 89.88 202 ASP A CA 1
ATOM 1584 C C . ASP A 1 202 ? -21.952 9.721 11.755 1.00 89.88 202 ASP A C 1
ATOM 1586 O O . ASP A 1 202 ? -21.431 8.810 11.103 1.00 89.88 202 ASP A O 1
ATOM 1590 N N . ALA A 1 203 ? -21.468 10.970 11.729 1.00 91.69 203 ALA A N 1
ATOM 1591 C CA . ALA A 1 203 ? -20.300 11.373 10.940 1.00 91.69 203 ALA A CA 1
ATOM 1592 C C . ALA A 1 203 ? -19.015 10.655 11.391 1.00 91.69 203 ALA A C 1
ATOM 1594 O O . ALA A 1 203 ? -18.260 10.134 10.565 1.00 91.69 203 ALA A O 1
ATOM 1595 N N . LEU A 1 204 ? -18.786 10.550 12.706 1.00 93.12 204 LEU A N 1
ATOM 1596 C CA . LEU A 1 204 ? -17.632 9.841 13.267 1.00 93.12 204 LEU A CA 1
ATOM 1597 C C . LEU A 1 204 ? -17.679 8.334 12.973 1.00 93.12 204 LEU A C 1
ATOM 1599 O O . LEU A 1 204 ? -16.637 7.737 12.696 1.00 93.12 204 LEU A O 1
ATOM 1603 N N . LEU A 1 205 ? -18.861 7.709 13.001 1.00 92.94 205 LEU A N 1
ATOM 1604 C CA . LEU A 1 205 ? -19.033 6.305 12.616 1.00 92.94 205 LEU A CA 1
ATOM 1605 C C . LEU A 1 205 ? -18.783 6.086 11.121 1.00 92.94 205 LEU A C 1
ATOM 1607 O O . LEU A 1 205 ? -18.104 5.125 10.756 1.00 92.94 205 LEU A O 1
ATOM 1611 N N . ALA A 1 206 ? -19.286 6.976 10.263 1.00 94.44 206 ALA A N 1
ATOM 1612 C CA . ALA A 1 206 ? -19.040 6.915 8.825 1.00 94.44 206 ALA A CA 1
ATOM 1613 C C . ALA A 1 206 ? -17.539 7.033 8.510 1.00 94.44 206 ALA A C 1
ATOM 1615 O O . ALA A 1 206 ? -16.996 6.219 7.756 1.00 94.44 206 ALA A O 1
ATOM 1616 N N . TYR A 1 207 ? -16.851 7.983 9.154 1.00 94.94 207 TYR A N 1
ATOM 1617 C CA . TYR A 1 207 ? -15.403 8.147 9.029 1.00 94.94 207 TYR A CA 1
ATOM 1618 C C . TYR A 1 207 ? -14.652 6.904 9.531 1.00 94.94 207 TYR A C 1
ATOM 1620 O O . TYR A 1 207 ? -13.763 6.389 8.852 1.00 94.94 207 TYR A O 1
ATOM 1628 N N . GLN A 1 208 ? -15.036 6.368 10.696 1.00 95.31 208 GLN A N 1
ATOM 1629 C CA . GLN A 1 208 ? -14.427 5.162 11.265 1.00 95.31 208 GLN A CA 1
ATOM 1630 C C . GLN A 1 208 ? -14.584 3.947 10.343 1.00 95.31 208 GLN A C 1
ATOM 1632 O O . GLN A 1 208 ? -13.627 3.194 10.166 1.00 95.31 208 GLN A O 1
ATOM 1637 N N . ALA A 1 209 ? -15.763 3.756 9.748 1.00 96.00 209 ALA A N 1
ATOM 1638 C CA . ALA A 1 209 ? -16.030 2.643 8.845 1.00 96.00 209 ALA A CA 1
ATOM 1639 C C . ALA A 1 209 ? -15.123 2.692 7.607 1.00 96.00 209 ALA A C 1
ATOM 1641 O O . ALA A 1 209 ? -14.472 1.696 7.292 1.00 96.00 209 ALA A O 1
ATOM 1642 N N . LYS A 1 210 ? -14.999 3.861 6.963 1.00 96.31 210 LYS A N 1
ATOM 1643 C CA . LYS A 1 210 ? -14.085 4.049 5.824 1.00 96.31 210 LYS A CA 1
ATOM 1644 C C . LYS A 1 210 ? -12.619 3.891 6.217 1.00 96.31 210 LYS A C 1
ATOM 1646 O O . LYS A 1 210 ? -11.845 3.287 5.478 1.00 96.31 210 LYS A O 1
ATOM 1651 N N . MET A 1 211 ? -12.233 4.379 7.397 1.00 95.81 211 MET A N 1
ATOM 1652 C CA . MET A 1 211 ? -10.878 4.198 7.920 1.00 95.81 211 MET A CA 1
ATOM 1653 C C . MET A 1 211 ? -10.538 2.710 8.090 1.00 95.81 211 MET A C 1
ATOM 1655 O O . MET A 1 211 ? -9.454 2.282 7.700 1.00 95.81 211 MET A O 1
ATOM 1659 N N . ILE A 1 212 ? -11.466 1.915 8.633 1.00 96.25 212 ILE A N 1
ATOM 1660 C CA . ILE A 1 212 ? -11.308 0.460 8.774 1.00 96.25 212 ILE A CA 1
ATOM 1661 C C . ILE A 1 212 ? -11.245 -0.212 7.400 1.00 96.25 212 ILE A C 1
ATOM 1663 O O . ILE A 1 212 ? -10.346 -1.016 7.169 1.00 96.25 212 ILE A O 1
ATOM 1667 N N . GLU A 1 213 ? -12.134 0.145 6.470 1.00 97.38 213 GLU A N 1
ATOM 1668 C CA . GLU A 1 213 ? -12.119 -0.406 5.110 1.00 97.38 213 GLU A CA 1
ATOM 1669 C C . GLU A 1 213 ? -10.779 -0.142 4.403 1.00 97.38 213 GLU A C 1
ATOM 1671 O O . GLU A 1 213 ? -10.231 -1.026 3.735 1.00 97.38 213 GLU A O 1
ATOM 1676 N N . LYS A 1 214 ? -10.209 1.054 4.583 1.00 96.94 214 LYS A N 1
ATOM 1677 C CA . LYS A 1 214 ? -8.886 1.388 4.052 1.00 96.94 214 LYS A CA 1
ATOM 1678 C C . LYS A 1 214 ? -7.790 0.541 4.698 1.00 96.94 214 LYS A C 1
ATOM 1680 O O . LYS A 1 214 ? -6.951 0.002 3.984 1.00 96.94 214 LYS A O 1
ATOM 1685 N N . GLU A 1 215 ? -7.798 0.389 6.023 1.00 97.19 215 GLU A N 1
ATOM 1686 C CA . GLU A 1 215 ? -6.831 -0.462 6.735 1.00 97.19 215 GLU A CA 1
ATOM 1687 C C . GLU A 1 215 ? -6.900 -1.929 6.274 1.00 97.19 215 GLU A C 1
ATOM 1689 O O . GLU A 1 215 ? -5.864 -2.574 6.092 1.00 97.19 215 GLU A O 1
ATOM 1694 N N . GLU A 1 216 ? -8.107 -2.460 6.067 1.00 97.75 216 GLU A N 1
ATOM 1695 C CA . GLU A 1 216 ? -8.326 -3.808 5.539 1.00 97.75 216 GLU A CA 1
ATOM 1696 C C . GLU A 1 216 ? -7.832 -3.935 4.095 1.00 97.75 216 GLU A C 1
ATOM 1698 O O . GLU A 1 216 ? -7.168 -4.917 3.760 1.00 97.75 216 GLU A O 1
ATOM 1703 N N . THR A 1 217 ? -8.079 -2.920 3.264 1.00 97.88 217 THR A N 1
ATOM 1704 C CA . THR A 1 217 ? -7.583 -2.861 1.882 1.00 97.88 217 THR A CA 1
ATOM 1705 C C . THR A 1 217 ? -6.051 -2.811 1.850 1.00 97.88 217 THR A C 1
ATOM 1707 O O . THR A 1 217 ? -5.428 -3.602 1.150 1.00 97.88 217 THR A O 1
ATOM 1710 N N . ASP A 1 218 ? -5.418 -1.970 2.673 1.00 97.69 218 ASP A N 1
ATOM 1711 C CA . ASP A 1 218 ? -3.954 -1.876 2.797 1.00 97.69 218 ASP A CA 1
ATOM 1712 C C . ASP A 1 218 ? -3.326 -3.187 3.289 1.00 97.69 218 ASP A C 1
ATOM 1714 O O . ASP A 1 218 ? -2.210 -3.552 2.902 1.00 97.69 218 ASP A O 1
ATOM 1718 N N . LYS A 1 219 ? -4.032 -3.914 4.158 1.00 98.12 219 LYS A N 1
ATOM 1719 C CA . LYS A 1 219 ? -3.623 -5.249 4.591 1.00 98.12 219 LYS A CA 1
ATOM 1720 C C . LYS A 1 219 ? -3.735 -6.258 3.445 1.00 98.12 219 LYS A C 1
ATOM 1722 O O . LYS A 1 219 ? -2.785 -7.010 3.234 1.00 98.12 219 LYS A O 1
ATOM 1727 N N . ALA A 1 220 ? -4.835 -6.239 2.695 1.00 97.81 220 ALA A N 1
ATOM 1728 C CA . ALA A 1 220 ? -5.037 -7.105 1.537 1.00 97.81 220 ALA A CA 1
ATOM 1729 C C . ALA A 1 220 ? -3.976 -6.870 0.448 1.00 97.81 220 ALA A C 1
ATOM 1731 O O . ALA A 1 220 ? -3.470 -7.839 -0.110 1.00 97.81 220 ALA A O 1
ATOM 1732 N N . ILE A 1 221 ? -3.567 -5.615 0.211 1.00 97.94 221 ILE A N 1
ATOM 1733 C CA . ILE A 1 221 ? -2.450 -5.280 -0.691 1.00 97.94 221 ILE A CA 1
ATOM 1734 C C . ILE A 1 221 ? -1.178 -5.998 -0.239 1.00 97.94 221 ILE A C 1
ATOM 1736 O O . ILE A 1 221 ? -0.579 -6.725 -1.020 1.00 97.94 221 ILE A O 1
ATOM 1740 N N . LYS A 1 222 ? -0.787 -5.863 1.036 1.00 96.56 222 LYS A N 1
ATOM 1741 C CA . LYS A 1 222 ? 0.436 -6.499 1.565 1.00 96.56 222 LYS A CA 1
ATOM 1742 C C . LYS A 1 222 ? 0.395 -8.022 1.475 1.00 96.56 222 LYS A C 1
ATOM 1744 O O . LYS A 1 222 ? 1.415 -8.645 1.196 1.00 96.56 222 LYS A O 1
ATOM 1749 N N . GLU A 1 223 ? -0.761 -8.623 1.740 1.00 96.81 223 GLU A N 1
ATOM 1750 C CA . GLU A 1 223 ? -0.952 -10.071 1.635 1.00 96.81 223 GLU A CA 1
ATOM 1751 C C . GLU A 1 223 ? -0.870 -10.546 0.179 1.00 96.81 223 GLU A C 1
ATOM 1753 O O . GLU A 1 223 ? -0.175 -11.524 -0.096 1.00 96.81 223 GLU A O 1
ATOM 1758 N N . ALA A 1 224 ? -1.503 -9.828 -0.754 1.00 96.88 224 ALA A N 1
ATOM 1759 C CA . ALA A 1 224 ? -1.427 -10.112 -2.185 1.00 96.88 224 ALA A CA 1
ATOM 1760 C C . ALA A 1 224 ? -0.001 -9.940 -2.728 1.00 96.88 224 ALA A C 1
ATOM 1762 O O . ALA A 1 224 ? 0.470 -10.787 -3.480 1.00 96.88 224 ALA A O 1
ATOM 1763 N N . GLN A 1 225 ? 0.710 -8.899 -2.293 1.00 95.31 225 GLN A N 1
ATOM 1764 C CA . GLN A 1 225 ? 2.089 -8.629 -2.699 1.00 95.31 225 GLN A CA 1
ATOM 1765 C C . GLN A 1 225 ? 3.041 -9.708 -2.195 1.00 95.31 225 GLN A C 1
ATOM 1767 O O . GLN A 1 225 ? 3.844 -10.218 -2.963 1.00 95.31 225 GLN A O 1
ATOM 1772 N N . LYS A 1 226 ? 2.880 -10.146 -0.941 1.00 95.00 226 LYS A N 1
ATOM 1773 C CA . LYS A 1 226 ? 3.636 -11.283 -0.409 1.00 95.00 226 LYS A CA 1
ATOM 1774 C C . LYS A 1 226 ? 3.335 -12.578 -1.172 1.00 95.00 226 LYS A C 1
ATOM 1776 O O . LYS A 1 226 ? 4.245 -13.342 -1.463 1.00 95.00 226 LYS A O 1
ATOM 1781 N N . ALA A 1 227 ? 2.068 -12.834 -1.496 1.00 96.25 227 ALA A N 1
ATOM 1782 C CA . ALA A 1 227 ? 1.692 -14.013 -2.271 1.00 96.25 227 ALA A CA 1
ATOM 1783 C C . ALA A 1 227 ? 2.262 -13.973 -3.700 1.00 96.25 227 ALA A C 1
ATOM 1785 O O . ALA A 1 227 ? 2.632 -15.016 -4.237 1.00 96.25 227 ALA A O 1
ATOM 1786 N N . LEU A 1 228 ? 2.337 -12.786 -4.311 1.00 96.69 228 LEU A N 1
ATOM 1787 C CA . LEU A 1 228 ? 2.999 -12.574 -5.595 1.00 96.69 228 LEU A CA 1
ATOM 1788 C C . LEU A 1 228 ? 4.510 -12.798 -5.477 1.00 96.69 228 LEU A C 1
ATOM 1790 O O . LEU A 1 228 ? 5.059 -13.561 -6.262 1.00 96.69 228 LEU A O 1
ATOM 1794 N N . ASP A 1 229 ? 5.158 -12.219 -4.468 1.00 94.81 229 ASP A N 1
ATOM 1795 C CA . ASP A 1 229 ? 6.582 -12.410 -4.181 1.00 94.81 229 ASP A CA 1
ATOM 1796 C C . ASP A 1 229 ? 6.929 -13.907 -4.043 1.00 94.81 229 ASP A C 1
ATOM 1798 O O . ASP A 1 229 ? 7.854 -14.391 -4.696 1.00 94.81 229 ASP A O 1
ATOM 1802 N N . ASP A 1 230 ? 6.142 -14.671 -3.276 1.00 95.31 230 ASP A N 1
ATOM 1803 C CA . ASP A 1 230 ? 6.326 -16.121 -3.109 1.00 95.31 230 ASP A CA 1
ATOM 1804 C C . ASP A 1 230 ? 6.200 -16.877 -4.454 1.00 95.31 230 ASP A C 1
ATOM 1806 O O . ASP A 1 230 ? 6.973 -17.798 -4.736 1.00 95.31 230 ASP A O 1
ATOM 1810 N N . LYS A 1 231 ? 5.254 -16.477 -5.318 1.00 96.38 231 LYS A N 1
ATOM 1811 C CA . LYS A 1 231 ? 5.089 -17.045 -6.671 1.00 96.38 231 LYS A CA 1
ATOM 1812 C C . LYS A 1 231 ? 6.247 -16.685 -7.598 1.00 96.38 231 LYS A C 1
ATOM 1814 O O . LYS A 1 231 ? 6.688 -17.529 -8.377 1.00 96.38 231 LYS A O 1
ATOM 1819 N N . VAL A 1 232 ? 6.736 -15.451 -7.525 1.00 96.12 232 VAL A N 1
ATOM 1820 C CA . VAL A 1 232 ? 7.863 -14.964 -8.326 1.00 96.12 232 VAL A CA 1
ATOM 1821 C C . VAL A 1 232 ? 9.137 -15.715 -7.950 1.00 96.12 232 VAL A C 1
ATOM 1823 O O . VAL A 1 232 ? 9.823 -16.206 -8.845 1.00 96.12 232 VAL A O 1
ATOM 1826 N N . LEU A 1 233 ? 9.412 -15.889 -6.651 1.00 94.56 233 LEU A N 1
ATOM 1827 C CA . LEU A 1 233 ? 10.536 -16.694 -6.159 1.00 94.56 233 LEU A CA 1
ATOM 1828 C C . LEU A 1 233 ? 10.484 -18.125 -6.709 1.00 94.56 233 LEU A C 1
ATOM 1830 O O . LEU A 1 233 ? 11.468 -18.602 -7.273 1.00 94.56 233 LEU A O 1
ATOM 1834 N N . ALA A 1 234 ? 9.323 -18.782 -6.620 1.00 96.38 234 ALA A N 1
ATOM 1835 C CA . ALA A 1 234 ? 9.138 -20.116 -7.188 1.00 96.38 234 ALA A CA 1
ATOM 1836 C C . ALA A 1 234 ? 9.359 -20.126 -8.711 1.00 96.38 234 ALA A C 1
ATOM 1838 O O . ALA A 1 234 ? 10.021 -21.017 -9.244 1.00 96.38 234 ALA A O 1
ATOM 1839 N N . LYS A 1 235 ? 8.864 -19.104 -9.425 1.00 96.62 235 LYS A N 1
ATOM 1840 C CA . LYS A 1 235 ? 9.016 -19.026 -10.880 1.00 96.62 235 LYS A CA 1
ATOM 1841 C C . LYS A 1 235 ? 10.476 -18.884 -11.299 1.00 96.62 235 LYS A C 1
ATOM 1843 O O . LYS A 1 235 ? 10.855 -19.530 -12.272 1.00 96.62 235 LYS A O 1
ATOM 1848 N N . TYR A 1 236 ? 11.292 -18.104 -10.584 1.00 95.25 236 TYR A N 1
ATOM 1849 C CA . TYR A 1 236 ? 12.730 -17.988 -10.863 1.00 95.25 236 TYR A CA 1
ATOM 1850 C C . TYR A 1 236 ? 13.444 -19.343 -10.847 1.00 95.25 236 TYR A C 1
ATOM 1852 O O . TYR A 1 236 ? 14.244 -19.617 -11.742 1.00 95.25 236 TYR A O 1
ATOM 1860 N N . GLU A 1 237 ? 13.135 -20.209 -9.878 1.00 94.50 237 GLU A N 1
ATOM 1861 C CA . GLU A 1 237 ? 13.735 -21.546 -9.783 1.00 94.50 237 GLU A CA 1
ATOM 1862 C C . GLU A 1 237 ? 13.339 -22.448 -10.967 1.00 94.50 237 GLU A C 1
ATOM 1864 O O . GLU A 1 237 ? 14.146 -23.252 -11.446 1.00 94.50 237 GLU A O 1
ATOM 1869 N N . GLU A 1 238 ? 12.117 -22.283 -11.477 1.00 96.25 238 GLU A N 1
ATOM 1870 C CA . GLU A 1 238 ? 11.546 -23.088 -12.561 1.00 96.25 238 GLU A CA 1
ATOM 1871 C C . GLU A 1 238 ? 11.921 -22.610 -13.974 1.00 96.25 238 GLU A C 1
ATOM 1873 O O . GLU A 1 238 ? 11.683 -23.335 -14.944 1.00 96.25 238 GLU A O 1
ATOM 1878 N N . LEU A 1 239 ? 12.507 -21.414 -14.124 1.00 96.25 239 LEU A N 1
ATOM 1879 C CA . LEU A 1 239 ? 12.797 -20.831 -15.437 1.00 96.25 239 LEU A CA 1
ATOM 1880 C C . LEU A 1 239 ? 13.688 -21.739 -16.289 1.00 96.25 239 LEU A C 1
ATOM 1882 O O . LEU A 1 239 ? 14.801 -22.116 -15.913 1.00 96.25 239 LEU A O 1
ATOM 1886 N N . THR A 1 240 ? 13.250 -22.044 -17.501 1.00 96.81 240 THR A N 1
ATOM 1887 C CA . THR A 1 240 ? 14.068 -22.733 -18.501 1.00 96.81 240 THR A CA 1
ATOM 1888 C C . THR A 1 240 ? 15.053 -21.771 -19.167 1.00 96.81 240 THR A C 1
ATOM 1890 O O . THR A 1 240 ? 14.843 -20.563 -19.209 1.00 96.81 240 THR A O 1
ATOM 1893 N N . VAL A 1 241 ? 16.135 -22.299 -19.748 1.00 95.81 241 VAL A N 1
ATOM 1894 C CA . VAL A 1 241 ? 17.130 -21.474 -20.462 1.00 95.81 241 VAL A CA 1
ATOM 1895 C C . VAL A 1 241 ? 16.505 -20.695 -21.628 1.00 95.81 241 VAL A C 1
ATOM 1897 O O . VAL A 1 241 ? 16.911 -19.567 -21.894 1.00 95.81 241 VAL A O 1
ATOM 1900 N N . GLU A 1 242 ? 15.510 -21.263 -22.314 1.00 96.38 242 GLU A N 1
ATOM 1901 C CA . GLU A 1 242 ? 14.815 -20.571 -23.406 1.00 96.38 242 GLU A CA 1
ATOM 1902 C C . GLU A 1 242 ? 13.909 -19.443 -22.890 1.00 96.38 242 GLU A C 1
ATOM 1904 O O . GLU A 1 242 ? 13.936 -18.348 -23.448 1.00 96.38 242 GLU A O 1
ATOM 1909 N N . GLU A 1 243 ? 13.188 -19.654 -21.781 1.00 96.44 243 GLU A N 1
ATOM 1910 C CA . GLU A 1 243 ? 12.446 -18.574 -21.113 1.00 96.44 243 GLU A CA 1
ATOM 1911 C C . GLU A 1 243 ? 13.396 -17.467 -20.638 1.00 96.44 243 GLU A C 1
ATOM 1913 O O . GLU A 1 243 ? 13.121 -16.293 -20.866 1.00 96.44 243 GLU A O 1
ATOM 1918 N N . ILE A 1 244 ? 14.547 -17.815 -20.048 1.00 95.69 244 ILE A N 1
ATOM 1919 C CA . ILE A 1 244 ? 15.551 -16.833 -19.612 1.00 95.69 244 ILE A CA 1
ATOM 1920 C C . ILE A 1 244 ? 16.034 -15.991 -20.792 1.00 95.69 244 ILE A C 1
ATOM 1922 O O . ILE A 1 244 ? 16.105 -14.769 -20.682 1.00 95.69 244 ILE A O 1
ATOM 1926 N N . LYS A 1 245 ? 16.346 -16.615 -21.935 1.00 95.88 245 LYS A N 1
ATOM 1927 C CA . LYS A 1 245 ? 16.756 -15.884 -23.142 1.00 95.88 245 LYS A CA 1
ATOM 1928 C C . LYS A 1 245 ? 15.675 -14.918 -23.609 1.00 95.88 245 LYS A C 1
ATOM 1930 O O . LYS A 1 245 ? 16.007 -13.778 -23.916 1.00 95.88 245 LYS A O 1
ATOM 1935 N N . HIS A 1 246 ? 14.417 -15.355 -23.642 1.00 96.38 246 HIS A N 1
ATOM 1936 C CA . HIS A 1 246 ? 13.297 -14.508 -24.044 1.00 96.38 246 HIS A CA 1
ATOM 1937 C C . HIS A 1 246 ? 13.121 -13.313 -23.094 1.00 96.38 246 HIS A C 1
ATOM 1939 O O . HIS A 1 246 ? 13.106 -12.163 -23.527 1.00 96.38 246 HIS A O 1
ATOM 1945 N N . LEU A 1 247 ? 13.079 -13.561 -21.784 1.00 96.38 247 LEU A N 1
ATOM 1946 C CA . LEU A 1 247 ? 12.915 -12.513 -20.772 1.00 96.38 247 LEU A CA 1
ATOM 1947 C C . LEU A 1 247 ? 14.082 -11.520 -20.785 1.00 96.38 247 LEU A C 1
ATOM 1949 O O . LEU A 1 247 ? 13.892 -10.310 -20.687 1.00 96.38 247 LEU A O 1
ATOM 1953 N N . LEU A 1 248 ? 15.307 -12.015 -20.935 1.00 94.38 248 LEU A N 1
ATOM 1954 C CA . LEU A 1 248 ? 16.492 -11.172 -20.923 1.00 94.38 248 LEU A CA 1
ATOM 1955 C C . LEU A 1 248 ? 16.644 -10.374 -22.224 1.00 94.38 248 LEU A C 1
ATOM 1957 O O . LEU A 1 248 ? 16.894 -9.171 -22.195 1.00 94.38 248 LEU A O 1
ATOM 1961 N N . PHE A 1 249 ? 16.490 -11.023 -23.375 1.00 93.69 249 PHE A N 1
ATOM 1962 C CA . PHE A 1 249 ? 16.696 -10.367 -24.659 1.00 93.69 249 PHE A CA 1
ATOM 1963 C C . PHE A 1 249 ? 15.496 -9.506 -25.047 1.00 93.69 249 PHE A C 1
ATOM 1965 O O . PHE A 1 249 ? 15.655 -8.302 -25.238 1.00 93.69 249 PHE A O 1
ATOM 1972 N N . ASP A 1 250 ? 14.305 -10.096 -25.131 1.00 94.44 250 ASP A N 1
ATOM 1973 C CA . ASP A 1 250 ? 13.117 -9.414 -25.643 1.00 94.44 250 ASP A CA 1
ATOM 1974 C C . ASP A 1 250 ? 12.529 -8.468 -24.589 1.00 94.44 250 ASP A C 1
ATOM 1976 O O . ASP A 1 250 ? 12.304 -7.287 -24.867 1.00 94.44 250 ASP A O 1
ATOM 1980 N N . MET A 1 251 ? 12.350 -8.957 -23.356 1.00 95.31 251 MET A N 1
ATOM 1981 C CA . MET A 1 251 ? 11.619 -8.212 -22.322 1.00 95.31 251 MET A CA 1
ATOM 1982 C C . MET A 1 251 ? 12.492 -7.218 -21.543 1.00 95.31 251 MET A C 1
ATOM 1984 O O . MET A 1 251 ? 11.988 -6.177 -21.128 1.00 95.31 251 MET A O 1
ATOM 1988 N N . LYS A 1 252 ? 13.796 -7.480 -21.360 1.00 94.56 252 LYS A N 1
ATOM 1989 C CA . LYS A 1 252 ? 14.720 -6.554 -20.671 1.00 94.56 252 LYS A CA 1
ATOM 1990 C C . LYS A 1 252 ? 15.464 -5.655 -21.655 1.00 94.56 252 LYS A C 1
ATOM 1992 O O . LYS A 1 252 ? 15.315 -4.433 -21.618 1.00 94.56 252 LYS A O 1
ATOM 1997 N N . TRP A 1 253 ? 16.302 -6.233 -22.515 1.00 95.06 253 TRP A N 1
ATOM 1998 C CA . TRP A 1 253 ? 17.239 -5.453 -23.328 1.00 95.06 253 TRP A CA 1
ATOM 1999 C C . TRP A 1 253 ? 16.564 -4.746 -24.503 1.00 95.06 253 TRP A C 1
ATOM 2001 O O . TRP A 1 253 ? 16.737 -3.537 -24.667 1.00 95.06 253 TRP A O 1
ATOM 2011 N N . MET A 1 254 ? 15.788 -5.472 -25.312 1.00 94.25 254 MET A N 1
ATOM 2012 C CA . MET A 1 254 ? 15.120 -4.915 -26.489 1.00 94.25 254 MET A CA 1
ATOM 2013 C C . MET A 1 254 ? 14.034 -3.920 -26.093 1.00 94.25 254 MET A C 1
ATOM 2015 O O . MET A 1 254 ? 14.017 -2.820 -26.643 1.00 94.25 254 MET A O 1
ATOM 2019 N N . ALA A 1 255 ? 13.213 -4.236 -25.087 1.00 93.94 255 ALA A N 1
ATOM 2020 C CA . ALA A 1 255 ? 12.222 -3.300 -24.559 1.00 93.94 255 ALA A CA 1
ATOM 2021 C C . ALA A 1 255 ? 12.857 -1.981 -24.077 1.00 93.94 255 ALA A C 1
ATOM 2023 O O . ALA A 1 255 ? 12.352 -0.888 -24.366 1.00 93.94 255 ALA A O 1
ATOM 2024 N N . LYS A 1 256 ? 14.006 -2.052 -23.384 1.00 93.12 256 LYS A N 1
ATOM 2025 C CA . LYS A 1 256 ? 14.717 -0.852 -22.926 1.00 93.12 256 LYS A CA 1
ATOM 2026 C C . LYS A 1 256 ? 15.298 -0.047 -24.086 1.00 93.12 256 LYS A C 1
ATOM 2028 O O . LYS A 1 256 ? 15.130 1.171 -24.119 1.00 93.12 256 LYS A O 1
ATOM 2033 N N . LEU A 1 257 ? 15.942 -0.710 -25.046 1.00 93.75 257 LEU A N 1
ATOM 2034 C CA . LEU A 1 257 ? 16.483 -0.058 -26.240 1.00 93.75 257 LEU A CA 1
ATOM 2035 C C . LEU A 1 257 ? 15.382 0.607 -27.071 1.00 93.75 257 LEU A C 1
ATOM 2037 O O . LEU A 1 257 ? 15.548 1.745 -27.503 1.00 93.75 257 LEU A O 1
ATOM 2041 N N . GLU A 1 258 ? 14.250 -0.069 -27.262 1.00 94.25 258 GLU A N 1
ATOM 2042 C CA . GLU A 1 258 ? 13.097 0.485 -27.969 1.00 94.25 258 GLU A CA 1
ATOM 2043 C C . GLU A 1 258 ? 12.568 1.738 -27.265 1.00 94.25 258 GLU A C 1
ATOM 2045 O O . GLU A 1 258 ? 12.351 2.769 -27.905 1.00 94.25 258 GLU A O 1
ATOM 2050 N N . THR A 1 259 ? 12.409 1.666 -25.943 1.00 94.81 259 THR A N 1
ATOM 2051 C CA . THR A 1 259 ? 11.955 2.795 -25.126 1.00 94.81 259 THR A CA 1
ATOM 2052 C C . THR A 1 259 ? 12.917 3.976 -25.227 1.00 94.81 259 THR A C 1
ATOM 2054 O O . THR A 1 259 ? 12.482 5.106 -25.443 1.00 94.81 259 THR A O 1
ATOM 2057 N N . ASP A 1 260 ? 14.224 3.735 -25.129 1.00 93.38 260 ASP A N 1
ATOM 2058 C CA . ASP A 1 260 ? 15.237 4.789 -25.212 1.00 93.38 260 ASP A CA 1
ATOM 2059 C C . ASP A 1 260 ? 15.263 5.443 -26.604 1.00 93.38 260 ASP A C 1
ATOM 2061 O O . ASP A 1 260 ? 15.294 6.670 -26.704 1.00 93.38 260 ASP A O 1
ATOM 2065 N N . ILE A 1 261 ? 15.165 4.655 -27.682 1.00 93.88 261 ILE A N 1
ATOM 2066 C CA . ILE A 1 261 ? 15.065 5.178 -29.055 1.00 93.88 261 ILE A CA 1
ATOM 2067 C C . ILE A 1 261 ? 13.797 6.021 -29.219 1.00 93.88 261 ILE A C 1
ATOM 2069 O O . ILE A 1 261 ? 13.847 7.126 -29.763 1.00 93.88 261 ILE A O 1
ATOM 2073 N N . ARG A 1 262 ? 12.654 5.523 -28.737 1.00 95.44 262 ARG A N 1
ATOM 2074 C CA . ARG A 1 262 ? 11.370 6.229 -28.808 1.00 95.44 262 ARG A CA 1
ATOM 2075 C C . ARG A 1 262 ? 11.420 7.556 -28.053 1.00 95.44 262 ARG A C 1
ATOM 2077 O O . ARG A 1 262 ? 10.939 8.565 -28.568 1.00 95.44 262 ARG A O 1
ATOM 2084 N N . ASN A 1 263 ? 12.032 7.565 -26.871 1.00 95.44 263 ASN A N 1
ATOM 2085 C CA . ASN A 1 263 ? 12.197 8.763 -26.054 1.00 95.44 263 ASN A CA 1
ATOM 2086 C C . ASN A 1 263 ? 13.102 9.795 -26.732 1.00 95.44 263 ASN A C 1
ATOM 2088 O O . ASN A 1 263 ? 12.757 10.976 -26.756 1.00 95.44 263 ASN A O 1
ATOM 2092 N N . GLU A 1 264 ? 14.205 9.364 -27.346 1.00 94.38 264 GLU A N 1
ATOM 2093 C CA . GLU A 1 264 ? 15.092 10.261 -28.093 1.00 94.38 264 GLU A CA 1
ATOM 2094 C C . GLU A 1 264 ? 14.364 10.889 -29.294 1.00 94.38 264 GLU A C 1
ATOM 2096 O O . GLU A 1 264 ? 14.418 12.103 -29.507 1.00 94.38 264 GLU A O 1
ATOM 2101 N N . ILE A 1 265 ? 13.591 10.090 -30.040 1.00 95.00 265 ILE A N 1
ATOM 2102 C CA . ILE A 1 265 ? 12.753 10.592 -31.140 1.00 95.00 265 ILE A CA 1
ATOM 2103 C C . ILE A 1 265 ? 11.742 11.623 -30.622 1.00 95.00 265 ILE A C 1
ATOM 2105 O O . ILE A 1 265 ? 11.606 12.701 -31.207 1.00 95.00 265 ILE A O 1
ATOM 2109 N N . ALA A 1 266 ? 11.050 11.324 -29.519 1.00 95.50 266 ALA A N 1
ATOM 2110 C CA . ALA A 1 266 ? 10.080 12.234 -28.915 1.00 95.50 266 ALA A CA 1
ATOM 2111 C C . ALA A 1 266 ? 10.735 13.546 -28.455 1.00 95.50 266 ALA A C 1
ATOM 2113 O O .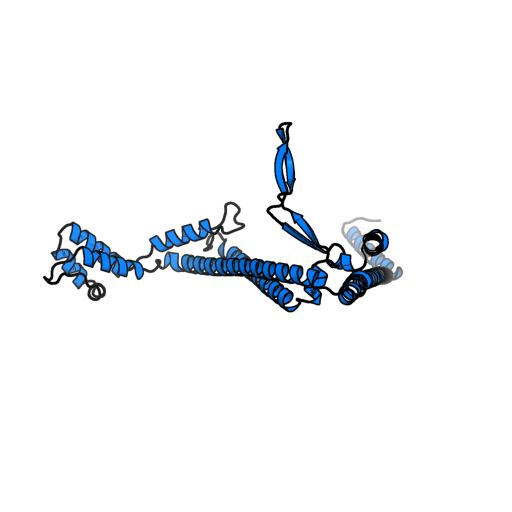 ALA A 1 266 ? 10.176 14.625 -28.662 1.00 95.50 266 ALA A O 1
ATOM 2114 N N . GLN A 1 267 ? 11.941 13.484 -27.889 1.00 96.19 267 GLN A N 1
ATOM 2115 C CA . GLN A 1 267 ? 12.698 14.660 -27.468 1.00 96.19 267 GLN A CA 1
ATOM 2116 C C . GLN A 1 267 ? 13.074 15.552 -28.657 1.00 96.19 267 GLN A C 1
ATOM 2118 O O . GLN A 1 267 ? 12.867 16.771 -28.608 1.00 96.19 267 GLN A O 1
ATOM 2123 N N . VAL A 1 268 ? 13.576 14.964 -29.747 1.00 96.06 268 VAL A N 1
ATOM 2124 C CA . VAL A 1 268 ? 13.887 15.700 -30.981 1.00 96.06 268 VAL A CA 1
ATOM 2125 C C . VAL A 1 268 ? 12.625 16.339 -31.561 1.00 96.06 268 VAL A C 1
ATOM 2127 O O . VAL A 1 268 ? 12.642 17.526 -31.901 1.00 96.06 268 VAL A O 1
ATOM 2130 N N . LEU A 1 269 ? 11.517 15.597 -31.618 1.00 95.75 269 LEU A N 1
ATOM 2131 C CA . LEU A 1 269 ? 10.237 16.097 -32.117 1.00 95.75 269 LEU A CA 1
ATOM 2132 C C . LEU A 1 269 ? 9.720 17.267 -31.272 1.00 95.75 269 LEU A C 1
ATOM 2134 O O . LEU A 1 269 ? 9.374 18.310 -31.823 1.00 95.75 269 LEU A O 1
ATOM 2138 N N . ASN A 1 270 ? 9.743 17.152 -29.945 1.00 95.44 270 ASN A N 1
ATOM 2139 C CA . ASN A 1 270 ? 9.331 18.227 -29.039 1.00 95.44 270 ASN A CA 1
ATOM 2140 C C . ASN A 1 270 ? 10.219 19.472 -29.169 1.00 95.44 270 ASN A C 1
ATOM 2142 O O . ASN A 1 270 ? 9.720 20.603 -29.139 1.00 95.44 270 ASN A O 1
ATOM 2146 N N . SER A 1 271 ? 11.527 19.288 -29.373 1.00 96.62 271 SER A N 1
ATOM 2147 C CA . SER A 1 271 ? 12.453 20.393 -29.640 1.00 96.62 271 SER A CA 1
ATOM 2148 C C . SER A 1 271 ? 12.115 21.106 -30.951 1.00 96.62 271 SER A C 1
ATOM 2150 O O . SER A 1 271 ? 12.063 22.338 -30.995 1.00 96.62 271 SER A O 1
ATOM 2152 N N . LEU A 1 272 ? 11.846 20.350 -32.019 1.00 95.12 272 LEU A N 1
ATOM 2153 C CA . LEU A 1 272 ? 11.448 20.906 -33.310 1.00 95.12 272 LEU A CA 1
ATOM 2154 C C . LEU A 1 272 ? 10.102 21.627 -33.221 1.00 95.12 272 LEU A C 1
ATOM 2156 O O . LEU A 1 272 ? 10.015 22.769 -33.665 1.00 95.12 272 LEU A O 1
ATOM 2160 N N . SER A 1 273 ? 9.096 21.033 -32.578 1.00 94.38 273 SER A N 1
ATOM 2161 C CA . SER A 1 273 ? 7.797 21.670 -32.330 1.00 94.38 273 SER A CA 1
ATOM 2162 C C . SER A 1 273 ? 7.952 22.985 -31.570 1.00 94.38 273 SER A C 1
ATOM 2164 O O . SER A 1 273 ? 7.392 24.002 -31.970 1.00 94.38 273 SER A O 1
ATOM 2166 N N . SER A 1 274 ? 8.789 23.009 -30.531 1.00 95.00 274 SER A N 1
ATOM 2167 C CA . SER A 1 274 ? 9.082 24.231 -29.773 1.00 95.00 274 SER A CA 1
ATOM 2168 C C . SER A 1 274 ? 9.743 25.305 -30.644 1.00 95.00 274 SER A C 1
ATOM 2170 O O . SER A 1 274 ? 9.384 26.479 -30.558 1.00 95.00 274 SER A O 1
ATOM 2172 N N . LYS A 1 275 ? 10.674 24.922 -31.530 1.00 95.00 275 LYS A N 1
ATOM 2173 C CA . LYS A 1 275 ? 11.311 25.845 -32.486 1.00 95.00 275 LYS A CA 1
ATOM 2174 C C . LYS A 1 275 ? 10.318 26.374 -33.517 1.00 95.00 275 LYS A C 1
ATOM 2176 O O . LYS A 1 275 ? 10.336 27.567 -33.804 1.00 95.00 275 LYS A O 1
ATOM 2181 N N . VAL A 1 276 ? 9.447 25.519 -34.050 1.00 93.25 276 VAL A N 1
ATOM 2182 C CA . VAL A 1 276 ? 8.396 25.920 -34.995 1.00 93.25 276 VAL A CA 1
ATOM 2183 C C . VAL A 1 276 ? 7.428 26.889 -34.327 1.00 93.25 276 VAL A C 1
ATOM 2185 O O . VAL A 1 276 ? 7.145 27.933 -34.902 1.00 93.25 276 VAL A O 1
ATOM 2188 N N . LEU A 1 277 ? 6.993 26.615 -33.094 1.00 92.44 277 LEU A N 1
ATOM 2189 C CA . LEU A 1 277 ? 6.156 27.532 -32.318 1.00 92.44 277 LEU A CA 1
ATOM 2190 C C . LEU A 1 277 ? 6.857 28.867 -32.050 1.00 92.44 277 LEU A C 1
ATOM 2192 O O . LEU A 1 277 ? 6.228 29.917 -32.141 1.00 92.44 277 LEU A O 1
ATOM 2196 N N . LEU A 1 278 ? 8.156 28.851 -31.744 1.00 91.00 278 LEU A N 1
ATOM 2197 C CA . LEU A 1 278 ? 8.932 30.074 -31.545 1.00 91.00 278 LEU A CA 1
ATOM 2198 C C . LEU A 1 278 ? 9.024 30.903 -32.833 1.00 91.00 278 LEU A C 1
ATOM 2200 O O . LEU A 1 278 ? 8.863 32.120 -32.787 1.00 91.00 278 LEU A O 1
ATOM 2204 N N . ILE A 1 279 ? 9.267 30.256 -33.976 1.00 89.12 279 ILE A N 1
ATOM 2205 C CA . ILE A 1 279 ? 9.275 30.912 -35.289 1.00 89.12 279 ILE A CA 1
ATOM 2206 C C . ILE A 1 279 ? 7.883 31.463 -35.593 1.00 89.12 279 ILE A C 1
ATOM 2208 O O . ILE A 1 279 ? 7.773 32.639 -35.916 1.00 89.12 279 ILE A O 1
ATOM 2212 N N . ALA A 1 280 ? 6.830 30.662 -35.425 1.00 87.50 280 ALA A N 1
ATOM 2213 C CA . ALA A 1 280 ? 5.454 31.100 -35.621 1.00 87.50 280 ALA A CA 1
ATOM 2214 C C . ALA A 1 280 ? 5.161 32.355 -34.793 1.00 87.50 280 ALA A C 1
ATOM 2216 O O . ALA A 1 280 ? 4.796 33.362 -35.376 1.00 87.50 280 ALA A O 1
ATOM 2217 N N . LYS A 1 281 ? 5.460 32.358 -33.486 1.00 84.31 281 LYS A N 1
ATOM 2218 C CA . LYS A 1 281 ? 5.319 33.544 -32.619 1.00 84.31 281 LYS A CA 1
ATOM 2219 C C . LYS A 1 281 ? 6.153 34.738 -33.085 1.00 84.31 281 LYS A C 1
ATOM 2221 O O . LYS A 1 281 ? 5.709 35.876 -33.002 1.00 84.31 281 LYS A O 1
ATOM 2226 N N . ARG A 1 282 ? 7.381 34.508 -33.562 1.00 80.75 282 ARG A N 1
ATOM 2227 C CA . ARG A 1 282 ? 8.269 35.587 -34.023 1.00 80.75 282 ARG A CA 1
ATOM 2228 C C . ARG A 1 282 ? 7.774 36.238 -35.314 1.00 80.75 282 ARG A C 1
ATOM 2230 O O . ARG A 1 282 ? 7.991 37.429 -35.498 1.00 80.75 282 ARG A O 1
ATOM 2237 N N . TYR A 1 283 ? 7.169 35.455 -36.200 1.00 80.31 283 TYR A N 1
ATOM 2238 C CA . TYR A 1 283 ? 6.671 35.913 -37.497 1.00 80.31 283 TYR A CA 1
ATOM 2239 C C . TYR A 1 283 ? 5.147 36.108 -37.525 1.00 80.31 283 TYR A C 1
ATOM 2241 O O . TYR A 1 283 ? 4.609 36.469 -38.565 1.00 80.31 283 TYR A O 1
ATOM 2249 N N . GLU A 1 284 ? 4.460 35.910 -36.397 1.00 78.00 284 GLU A N 1
ATOM 2250 C CA . GLU A 1 284 ? 3.024 36.169 -36.217 1.00 78.00 284 GLU A CA 1
ATOM 2251 C C . GLU A 1 284 ? 2.688 37.646 -36.428 1.00 78.00 284 GLU A C 1
ATOM 2253 O O . GLU A 1 284 ? 1.599 37.991 -36.881 1.00 78.00 284 GLU A O 1
ATOM 2258 N N . HIS A 1 285 ? 3.642 38.522 -36.120 1.00 77.19 285 HIS A N 1
ATOM 2259 C CA . HIS A 1 285 ? 3.552 39.939 -36.412 1.00 77.19 285 HIS A CA 1
ATOM 2260 C C . HIS A 1 285 ? 4.728 40.341 -37.285 1.00 77.19 285 HIS A C 1
ATOM 2262 O O . HIS A 1 285 ? 5.894 40.144 -36.931 1.00 77.19 285 HIS A O 1
ATOM 2268 N N . THR A 1 286 ? 4.421 40.915 -38.440 1.00 76.38 286 THR A N 1
ATOM 2269 C CA . THR A 1 286 ? 5.439 41.510 -39.297 1.00 76.38 286 THR A CA 1
ATOM 2270 C C . THR A 1 286 ? 6.053 42.725 -38.599 1.00 76.38 286 THR A C 1
ATOM 2272 O O . THR A 1 286 ? 5.411 43.393 -37.786 1.00 76.38 286 THR A O 1
ATOM 2275 N N . LEU A 1 287 ? 7.310 43.046 -38.924 1.00 73.69 287 LEU A N 1
ATOM 2276 C CA . LEU A 1 287 ? 7.974 44.235 -38.380 1.00 73.69 287 LEU A CA 1
ATOM 2277 C C . LEU A 1 287 ? 7.154 45.507 -38.653 1.00 73.69 287 LEU A C 1
ATOM 2279 O O . LEU A 1 287 ? 7.013 46.333 -37.760 1.00 73.69 287 LEU A O 1
ATOM 2283 N N . GLY A 1 288 ? 6.545 45.607 -39.839 1.00 77.88 288 GLY A N 1
ATOM 2284 C CA . GLY A 1 288 ? 5.684 46.732 -40.207 1.00 77.88 288 GLY A CA 1
ATOM 2285 C C . GLY A 1 288 ? 4.438 46.859 -39.325 1.00 77.88 288 GLY A C 1
ATOM 2286 O O . GLY A 1 288 ? 4.116 47.958 -38.891 1.00 77.88 288 GLY A O 1
ATOM 2287 N N . GLU A 1 289 ? 3.774 45.750 -38.979 1.00 81.44 289 GLU A N 1
ATOM 2288 C CA . GLU A 1 289 ? 2.625 45.772 -38.055 1.00 81.44 289 GLU A CA 1
ATOM 2289 C C . GLU A 1 289 ? 3.035 46.185 -36.635 1.00 81.44 289 GLU A C 1
ATOM 2291 O O . GLU A 1 289 ? 2.286 46.875 -35.939 1.00 81.44 289 GLU A O 1
ATOM 2296 N N . ILE A 1 290 ? 4.225 45.774 -36.184 1.00 81.50 290 ILE A N 1
ATOM 2297 C CA . ILE A 1 290 ? 4.769 46.197 -34.888 1.00 81.50 290 ILE A CA 1
ATOM 2298 C C . ILE A 1 290 ? 5.111 47.692 -34.924 1.00 81.50 290 ILE A C 1
ATOM 2300 O O . ILE A 1 290 ? 4.733 48.415 -34.004 1.00 81.50 290 ILE A O 1
ATOM 2304 N N . GLU A 1 291 ? 5.769 48.175 -35.980 1.00 82.88 291 GLU A N 1
ATOM 2305 C CA . GLU A 1 291 ? 6.087 49.595 -36.180 1.00 82.88 291 GLU A CA 1
ATOM 2306 C C . GLU A 1 291 ? 4.820 50.460 -36.229 1.00 82.88 291 GLU A C 1
ATOM 2308 O O . GLU A 1 291 ? 4.764 51.505 -35.581 1.00 82.88 291 GLU A O 1
ATOM 2313 N N . GLU A 1 292 ? 3.763 50.001 -36.902 1.00 86.38 292 GLU A N 1
ATOM 2314 C CA . GLU A 1 292 ? 2.476 50.699 -36.960 1.00 86.38 292 GLU A CA 1
ATOM 2315 C C . GLU A 1 292 ? 1.784 50.755 -35.587 1.00 86.38 292 GLU A C 1
ATOM 2317 O O . GLU A 1 292 ? 1.282 51.811 -35.177 1.00 86.38 292 GLU A O 1
ATOM 2322 N N . LYS A 1 293 ? 1.803 49.651 -34.824 1.00 86.56 293 LYS A N 1
ATOM 2323 C CA . LYS A 1 293 ? 1.291 49.620 -33.443 1.00 86.56 293 LYS A CA 1
ATOM 2324 C C . LYS A 1 293 ? 2.091 50.540 -32.518 1.00 86.56 293 LYS A C 1
ATOM 2326 O O . LYS A 1 293 ? 1.496 51.231 -31.683 1.00 86.56 293 LYS A O 1
ATOM 2331 N N . VAL A 1 294 ? 3.418 50.576 -32.665 1.00 89.69 294 VAL A N 1
ATOM 2332 C CA . VAL A 1 294 ? 4.307 51.463 -31.898 1.00 89.69 294 VAL A CA 1
ATOM 2333 C C . VAL A 1 294 ? 4.035 52.919 -32.246 1.00 89.69 294 VAL A C 1
ATOM 2335 O O . VAL A 1 294 ? 3.865 53.725 -31.336 1.00 89.69 294 VAL A O 1
ATOM 2338 N N . GLU A 1 295 ? 3.910 53.265 -33.527 1.00 90.81 295 GLU A N 1
ATOM 2339 C CA . GLU A 1 295 ? 3.586 54.628 -33.951 1.00 90.81 295 GLU A CA 1
ATOM 2340 C C . GLU A 1 295 ? 2.209 55.069 -33.460 1.00 90.81 295 GLU A C 1
ATOM 2342 O O . GLU A 1 295 ? 2.049 56.188 -32.970 1.00 90.81 295 GLU A O 1
ATOM 2347 N N . THR A 1 296 ? 1.215 54.185 -33.523 1.00 92.31 296 THR A N 1
ATOM 2348 C CA . THR A 1 296 ? -0.124 54.459 -32.987 1.00 92.31 296 THR A CA 1
ATOM 2349 C C . THR A 1 296 ? -0.079 54.719 -31.481 1.00 92.31 296 THR A C 1
ATOM 2351 O O . THR A 1 296 ? -0.621 55.720 -31.005 1.00 92.31 296 THR A O 1
ATOM 2354 N N . SER A 1 297 ? 0.626 53.870 -30.730 1.00 90.94 297 SER A N 1
ATOM 2355 C CA . SER A 1 297 ? 0.800 54.031 -29.281 1.00 90.94 297 SER A CA 1
ATOM 2356 C C . SER A 1 297 ? 1.593 55.298 -28.940 1.00 90.94 297 SER A C 1
ATOM 2358 O O . SER A 1 297 ? 1.213 56.038 -28.034 1.00 90.94 297 SER A O 1
ATOM 2360 N N . ARG A 1 298 ? 2.649 55.611 -29.704 1.00 90.31 298 ARG A N 1
ATOM 2361 C CA . ARG A 1 298 ? 3.458 56.831 -29.560 1.00 90.31 298 ARG A CA 1
ATOM 2362 C C . ARG A 1 298 ? 2.614 58.081 -29.775 1.00 90.31 298 ARG A C 1
ATOM 2364 O O . ARG A 1 298 ? 2.676 58.996 -28.958 1.00 90.31 298 ARG A O 1
ATOM 2371 N N . LYS A 1 299 ? 1.787 58.107 -30.824 1.00 91.94 299 LYS A N 1
ATOM 2372 C CA . LYS A 1 299 ? 0.836 59.199 -31.084 1.00 91.94 299 LYS A CA 1
ATOM 2373 C C . LYS A 1 299 ? -0.171 59.355 -29.948 1.00 91.94 299 LYS A C 1
ATOM 2375 O O . LYS A 1 299 ? -0.432 60.479 -29.534 1.00 91.94 299 LYS A O 1
ATOM 2380 N N . ALA A 1 300 ? -0.707 58.256 -29.414 1.00 91.75 300 ALA A N 1
ATOM 2381 C CA . ALA A 1 300 ? -1.634 58.304 -28.284 1.00 91.75 300 ALA A CA 1
ATOM 2382 C C . ALA A 1 300 ? -0.980 58.896 -27.021 1.00 91.75 300 ALA A C 1
ATOM 2384 O O . ALA A 1 300 ? -1.577 59.749 -26.364 1.00 91.75 300 ALA A O 1
ATOM 2385 N N . VAL A 1 301 ? 0.260 58.497 -26.715 1.00 89.00 301 VAL A N 1
ATOM 2386 C CA . VAL A 1 301 ? 1.037 59.051 -25.593 1.00 89.00 301 VAL A CA 1
ATOM 2387 C C . VAL A 1 301 ? 1.351 60.526 -25.814 1.00 89.00 301 VAL A C 1
ATOM 2389 O O . VAL A 1 301 ? 1.162 61.323 -24.901 1.00 89.00 301 VAL A O 1
ATOM 2392 N N . MET A 1 302 ? 1.773 60.907 -27.022 1.00 87.56 302 MET A N 1
ATOM 2393 C CA . MET A 1 302 ? 1.999 62.308 -27.379 1.00 87.56 302 MET A CA 1
ATOM 2394 C C . MET A 1 302 ? 0.732 63.131 -27.147 1.00 87.56 302 MET A C 1
ATOM 2396 O O . MET A 1 302 ? 0.758 64.052 -26.340 1.00 87.56 302 MET A O 1
ATOM 2400 N N . LEU A 1 303 ? -0.409 62.737 -27.719 1.00 88.50 303 LEU A N 1
ATOM 2401 C CA . LEU A 1 303 ? -1.688 63.423 -27.496 1.00 88.50 303 LEU A CA 1
ATOM 2402 C C . LEU A 1 303 ? -2.062 63.524 -26.007 1.00 88.50 303 LEU A C 1
ATOM 2404 O O . LEU A 1 303 ? -2.608 64.539 -25.572 1.00 88.50 303 LEU A O 1
ATOM 2408 N N . ALA A 1 304 ? -1.783 62.491 -25.208 1.00 88.31 304 ALA A N 1
ATOM 2409 C CA . ALA A 1 304 ? -2.011 62.529 -23.766 1.00 88.31 304 ALA A CA 1
ATOM 2410 C C . ALA A 1 304 ? -1.088 63.538 -23.053 1.00 88.31 304 ALA A C 1
ATOM 2412 O O . ALA A 1 304 ? -1.561 64.291 -22.205 1.00 88.31 304 ALA A O 1
ATOM 2413 N N . LEU A 1 305 ? 0.195 63.603 -23.422 1.00 86.31 305 LEU A N 1
ATOM 2414 C CA . LEU A 1 305 ? 1.163 64.565 -22.880 1.00 86.31 305 LEU A CA 1
ATOM 2415 C C . LEU A 1 305 ? 0.842 66.010 -23.289 1.00 86.31 305 LEU A C 1
ATOM 2417 O O . LEU A 1 305 ? 0.946 66.919 -22.466 1.00 86.31 305 LEU A O 1
ATOM 2421 N N . GLU A 1 306 ? 0.377 66.213 -24.521 1.00 88.50 306 GLU A N 1
ATOM 2422 C CA . GLU A 1 306 ? -0.133 67.496 -25.023 1.00 88.50 306 GLU A CA 1
ATOM 2423 C C . GLU A 1 306 ? -1.332 67.973 -24.193 1.00 88.50 306 GLU A C 1
ATOM 2425 O O . GLU A 1 306 ? -1.377 69.123 -23.755 1.00 88.50 306 GLU A O 1
ATOM 2430 N N . ARG A 1 307 ? -2.282 67.071 -23.896 1.00 87.06 307 ARG A N 1
ATOM 2431 C CA . ARG A 1 307 ? -3.416 67.357 -22.997 1.00 87.06 307 ARG A CA 1
ATOM 2432 C C . ARG A 1 307 ? -2.973 67.692 -21.572 1.00 87.06 307 ARG A C 1
ATOM 2434 O O . ARG A 1 307 ? -3.656 68.459 -20.902 1.00 87.06 307 ARG A O 1
ATOM 2441 N N . MET A 1 308 ? -1.848 67.142 -21.117 1.00 88.00 308 MET A N 1
ATOM 2442 C CA . MET A 1 308 ? -1.237 67.460 -19.820 1.00 88.00 308 MET A CA 1
ATOM 2443 C C . MET A 1 308 ? -0.411 68.760 -19.837 1.00 88.00 308 MET A C 1
ATOM 2445 O O . MET A 1 308 ? 0.087 69.172 -18.793 1.00 88.00 308 MET A O 1
ATOM 2449 N N . GLY A 1 309 ? -0.289 69.432 -20.988 1.00 84.44 309 GLY A N 1
ATOM 2450 C CA . GLY A 1 309 ? 0.345 70.746 -21.113 1.00 84.44 309 GLY A CA 1
ATOM 2451 C C . GLY A 1 309 ? 1.830 70.725 -21.485 1.00 84.44 309 GLY A C 1
ATOM 2452 O O . GLY A 1 309 ? 2.457 71.786 -21.504 1.00 84.44 309 GLY A O 1
ATOM 2453 N N . TYR A 1 310 ? 2.397 69.560 -21.806 1.00 76.00 310 TYR A N 1
ATOM 2454 C CA . TYR A 1 310 ? 3.754 69.466 -22.346 1.00 76.00 310 TYR A CA 1
ATOM 2455 C C . TYR A 1 310 ? 3.761 69.866 -23.827 1.00 76.00 310 TYR A C 1
ATOM 2457 O O . TYR A 1 310 ? 2.903 69.438 -24.595 1.00 76.00 310 TYR A O 1
ATOM 2465 N N . LYS A 1 311 ? 4.736 70.688 -24.230 1.00 72.31 311 LYS A N 1
ATOM 2466 C CA . LYS A 1 311 ? 4.980 71.075 -25.628 1.00 72.31 311 LYS A CA 1
ATOM 2467 C C . LYS A 1 311 ? 6.371 70.605 -26.036 1.00 72.31 311 LYS A C 1
ATOM 2469 O O . LYS A 1 311 ? 7.318 70.828 -25.282 1.00 72.31 311 LYS A O 1
ATOM 2474 N N . TRP A 1 312 ? 6.467 69.968 -27.195 1.00 67.75 312 TRP A N 1
ATOM 2475 C CA . TRP A 1 312 ? 7.709 69.488 -27.803 1.00 67.75 312 TRP A CA 1
ATOM 2476 C C . TRP A 1 312 ? 7.948 70.159 -29.154 1.00 67.75 312 TRP A C 1
ATOM 2478 O O . TRP A 1 312 ? 6.957 70.593 -29.786 1.00 67.75 312 TRP A O 1
#

Radius of gyration: 37.86 Å; chains: 1; bounding box: 83×94×90 Å

pLDDT: mean 88.29, std 7.65, range [67.75, 98.31]